Protein AF-A0A318JPU5-F1 (afdb_monomer_lite)

Secondary structure (DSSP, 8-state):
------PPPTT----------S--SSPPTTS--GGGGPPPP-PPPP-PPPP--HHHHHHHHHHHHHHHHSHHHHHHHTT--EEEEEEEEEESSSS-EEEEEEEEETTTTEEEEEEEETTTTEEEEEEEE--PPPPPHHHHHHHHHHHHHH-HHHHTT--GGG-EEEEE----TTSTTTT--EEEEEE--TT-SS-SEEEEEETTTTEEEEEEE-TTS--

Sequence (219 aa):
MAERFTLPPPGFLRTEIIDLGPVIDPKFTDAHDWSEFLPPMHATPVHSPERDLRAADEAAALAPEVALSHAGVNDLLDGKRYEIISVGTRFVDRDTEYPVVVIYDYTDDIVVEAIVDVAQRSLVELRTTLNQPAVTAAEEARAIELVRRDGRLTEHGIDVGTGAGLIVEDVNFHSSRYGHRLVDLRFGPADRRLPTAFAIVDLSAQDVAELGLIPGGLS

pLDDT: mean 85.4, std 17.04, range [34.72, 98.25]

Radius of gyration: 24.41 Å; chains: 1; bounding box: 66×63×53 Å

Foldseek 3Di:
DDDDPDDPDPDPPPPPVQCLDDDDPPAFPADDDCSVVGDRDDDDDDDDDDDDCVVVVVQQVCVVVLQCVDPVSCVVCPPFDKDFQDWDWDDPDDPDIFIWTWMATLQVLKIWIWTADSVVSDTPDIDIDLDDDWAHPVNQVLQLVQVVVVCPVVVVVFDSVQWDWTWDADPDPPDPCHSFGWIKIFTADPSHPHGQKIWIAGPSVSHTPDIDGDPPRVD

Organism: NCBI:txid228006

Structure (mmCIF, N/CA/C/O backbone):
data_AF-A0A318JPU5-F1
#
_entry.id   AF-A0A318JPU5-F1
#
loop_
_atom_site.group_PDB
_atom_site.id
_atom_site.type_symbol
_atom_site.label_atom_id
_atom_site.label_alt_id
_atom_site.label_comp_id
_atom_site.label_asym_id
_atom_site.label_entity_id
_atom_site.label_seq_id
_atom_site.pdbx_PDB_ins_code
_atom_site.Cartn_x
_atom_site.Cartn_y
_atom_site.Cartn_z
_atom_site.occupancy
_atom_site.B_iso_or_equiv
_atom_site.auth_seq_id
_atom_site.auth_comp_id
_atom_site.auth_asym_id
_atom_site.auth_atom_id
_atom_site.pdbx_PDB_model_num
ATOM 1 N N . MET A 1 1 ? 49.525 30.084 15.016 1.00 37.19 1 MET A N 1
ATOM 2 C CA . MET A 1 1 ? 49.273 31.456 14.527 1.00 37.19 1 MET A CA 1
ATOM 3 C C . MET A 1 1 ? 47.861 31.434 13.964 1.00 37.19 1 MET A C 1
ATOM 5 O O . MET A 1 1 ? 47.639 30.725 12.998 1.00 37.19 1 MET A O 1
ATOM 9 N N . ALA A 1 2 ? 46.894 32.016 14.675 1.00 34.72 2 ALA A N 1
ATOM 10 C CA . ALA A 1 2 ? 45.474 31.923 14.333 1.00 34.72 2 ALA A CA 1
ATOM 11 C C . ALA A 1 2 ? 45.084 33.117 13.455 1.00 34.72 2 ALA A C 1
ATOM 13 O O . ALA A 1 2 ? 45.160 34.259 13.913 1.00 34.72 2 ALA A O 1
ATOM 14 N N . GLU A 1 3 ? 44.689 32.861 12.209 1.00 36.44 3 GLU A N 1
ATOM 15 C CA . GLU A 1 3 ? 44.073 33.878 11.360 1.00 36.44 3 GLU A CA 1
ATOM 16 C C . GLU A 1 3 ? 42.638 34.117 11.834 1.00 36.44 3 GLU A C 1
ATOM 18 O O . GLU A 1 3 ? 41.785 33.230 11.842 1.00 36.44 3 GLU A O 1
ATOM 23 N N . ARG A 1 4 ? 42.401 35.340 12.314 1.00 35.84 4 ARG A N 1
ATOM 24 C CA . ARG A 1 4 ? 41.084 35.841 12.694 1.00 35.84 4 ARG A CA 1
ATOM 25 C C . ARG A 1 4 ? 40.273 36.058 11.420 1.00 35.84 4 ARG A C 1
ATOM 27 O O . ARG A 1 4 ? 40.531 37.013 10.695 1.00 35.84 4 ARG A O 1
ATOM 34 N N . PHE A 1 5 ? 39.268 35.221 11.188 1.00 37.50 5 PHE A N 1
ATOM 35 C CA . PHE A 1 5 ? 38.202 35.530 10.242 1.00 37.50 5 PHE A CA 1
ATOM 36 C C . PHE A 1 5 ? 37.384 36.701 10.798 1.00 37.50 5 PHE A C 1
ATOM 38 O O . PHE A 1 5 ? 36.545 36.540 11.683 1.00 37.50 5 PHE A O 1
ATOM 45 N N . THR A 1 6 ? 37.678 37.910 10.328 1.00 44.75 6 THR A N 1
ATOM 46 C CA . THR A 1 6 ? 36.824 39.081 10.537 1.00 44.75 6 THR A CA 1
ATOM 47 C C . THR A 1 6 ? 35.552 38.905 9.722 1.00 44.75 6 THR A C 1
ATOM 49 O O . THR A 1 6 ? 35.588 38.967 8.495 1.00 44.75 6 THR A O 1
ATOM 52 N N . LEU A 1 7 ? 34.427 38.684 10.406 1.00 41.66 7 LEU A N 1
ATOM 53 C CA . LEU A 1 7 ? 33.108 38.812 9.794 1.00 41.66 7 LEU A CA 1
ATOM 54 C C . LEU A 1 7 ? 32.922 40.259 9.298 1.00 41.66 7 LEU A C 1
ATOM 56 O O . LEU A 1 7 ? 33.345 41.192 9.992 1.00 41.66 7 LEU A O 1
ATOM 60 N N . PRO A 1 8 ? 32.313 40.467 8.118 1.00 37.81 8 PRO A N 1
ATOM 61 C CA . PRO A 1 8 ? 32.028 41.806 7.620 1.00 37.81 8 PRO A CA 1
ATOM 62 C C . PRO A 1 8 ? 31.030 42.527 8.548 1.00 37.81 8 PRO A C 1
ATOM 64 O O . PRO A 1 8 ? 30.233 41.874 9.228 1.00 37.81 8 PRO A O 1
ATOM 67 N N . PRO A 1 9 ? 31.069 43.871 8.610 1.00 37.53 9 PRO A N 1
ATOM 68 C CA . PRO A 1 9 ? 30.232 44.645 9.519 1.00 37.53 9 PRO A CA 1
ATOM 69 C C . PRO A 1 9 ? 28.729 44.428 9.247 1.00 37.53 9 PRO A C 1
ATOM 71 O O . PRO A 1 9 ? 28.324 44.271 8.089 1.00 37.53 9 PRO A O 1
ATOM 74 N N . PRO A 1 10 ? 27.886 44.435 10.299 1.00 40.91 10 PRO A N 1
ATOM 75 C CA . PRO A 1 10 ? 26.457 44.174 10.182 1.00 40.91 10 PRO A CA 1
ATOM 76 C C . PRO A 1 10 ? 25.782 45.346 9.463 1.00 40.91 10 PRO A C 1
ATOM 78 O O . PRO A 1 10 ? 25.605 46.428 10.015 1.00 40.91 10 PRO A O 1
ATOM 81 N N . GLY A 1 11 ? 25.456 45.126 8.194 1.00 37.91 11 GLY A N 1
ATOM 82 C CA . GLY A 1 11 ? 24.831 46.119 7.318 1.00 37.91 11 GLY A CA 1
ATOM 83 C C . GLY A 1 11 ? 24.718 45.681 5.856 1.00 37.91 11 GLY A C 1
ATOM 84 O O . GLY A 1 11 ? 23.921 46.253 5.123 1.00 37.91 11 GLY A O 1
ATOM 85 N N . PHE A 1 12 ? 25.455 44.639 5.443 1.00 36.03 12 PHE A N 1
ATOM 86 C CA . PHE A 1 12 ? 25.462 44.124 4.063 1.00 36.03 12 PHE A CA 1
ATOM 87 C C . PHE A 1 12 ? 24.805 42.747 3.865 1.00 36.03 12 PHE A C 1
ATOM 89 O O . PHE A 1 12 ? 24.805 42.233 2.754 1.00 36.03 12 PHE A O 1
ATOM 96 N N . LEU A 1 13 ? 24.188 42.156 4.892 1.00 38.78 13 LEU A N 1
ATOM 97 C CA . LEU A 1 13 ? 23.418 40.913 4.745 1.00 38.78 13 LEU A CA 1
ATOM 98 C C . LEU A 1 13 ? 21.934 41.218 4.508 1.00 38.78 13 LEU A C 1
ATOM 100 O O . LEU A 1 13 ? 21.065 40.785 5.257 1.00 38.78 13 LEU A O 1
ATOM 104 N N . ARG A 1 14 ? 21.629 41.963 3.442 1.00 39.88 14 ARG A N 1
ATOM 105 C CA . ARG A 1 14 ? 20.419 41.648 2.678 1.00 39.88 14 ARG A CA 1
ATOM 106 C C . ARG A 1 14 ? 20.831 40.601 1.659 1.00 39.88 14 ARG A C 1
ATOM 108 O O . ARG A 1 14 ? 21.000 40.895 0.483 1.00 39.88 14 ARG A O 1
ATOM 115 N N . THR A 1 15 ? 21.038 39.374 2.124 1.00 42.47 15 THR A N 1
ATOM 116 C CA . THR A 1 15 ? 20.805 38.224 1.258 1.00 42.47 15 THR A CA 1
ATOM 117 C C . THR A 1 15 ? 19.304 38.216 1.012 1.00 42.47 15 THR A C 1
ATOM 119 O O . THR A 1 15 ? 18.546 37.574 1.732 1.00 42.47 15 THR A O 1
ATOM 122 N N . GLU A 1 16 ? 18.862 39.011 0.036 1.00 42.69 16 GLU A N 1
ATOM 123 C CA . GLU A 1 16 ? 17.700 38.644 -0.761 1.00 42.69 16 GLU A CA 1
ATOM 124 C C . GLU A 1 16 ? 18.067 37.279 -1.340 1.00 42.69 16 GLU A C 1
ATOM 126 O O . GLU A 1 16 ? 18.753 37.175 -2.354 1.00 42.69 16 GLU A O 1
ATOM 131 N N . ILE A 1 17 ? 17.762 36.218 -0.589 1.00 46.47 17 ILE A N 1
ATOM 132 C CA . ILE A 1 17 ? 17.795 34.868 -1.120 1.00 46.47 17 ILE A CA 1
ATOM 133 C C . ILE A 1 17 ? 16.704 34.913 -2.174 1.00 46.47 17 ILE A C 1
ATOM 135 O O . ILE A 1 17 ? 15.521 34.964 -1.842 1.00 46.47 17 ILE A O 1
ATOM 139 N N . ILE A 1 18 ? 17.121 35.050 -3.430 1.00 46.59 18 ILE A N 1
ATOM 140 C CA . ILE A 1 18 ? 16.228 34.945 -4.570 1.00 46.59 18 ILE A CA 1
ATOM 141 C C . ILE A 1 18 ? 15.687 33.523 -4.494 1.00 46.59 18 ILE A C 1
ATOM 143 O O . ILE A 1 18 ? 16.394 32.564 -4.798 1.00 46.59 18 ILE A O 1
ATOM 147 N N . ASP A 1 19 ? 14.466 33.398 -3.991 1.00 53.47 19 ASP A N 1
ATOM 148 C CA . ASP A 1 19 ? 13.717 32.158 -4.023 1.00 53.47 19 ASP A CA 1
ATOM 149 C C . ASP A 1 19 ? 13.344 31.922 -5.489 1.00 53.47 19 ASP A C 1
ATOM 151 O O . ASP A 1 19 ? 12.444 32.553 -6.050 1.00 53.47 19 ASP A O 1
ATOM 155 N N . LEU A 1 20 ? 14.127 31.065 -6.145 1.00 53.47 20 LEU A N 1
ATOM 156 C CA . LEU A 1 20 ? 13.888 30.635 -7.522 1.00 53.47 20 LEU A CA 1
ATOM 157 C C . LEU A 1 20 ? 12.677 29.685 -7.616 1.00 53.47 20 LEU A C 1
ATOM 159 O O . LEU A 1 20 ? 12.405 29.143 -8.685 1.00 53.47 20 LEU A O 1
ATOM 163 N N . GLY A 1 21 ? 11.946 29.483 -6.514 1.00 57.31 21 GLY A N 1
ATOM 164 C CA . GLY A 1 21 ? 10.932 28.454 -6.394 1.00 57.31 21 GLY A CA 1
ATOM 165 C C . GLY A 1 21 ? 11.564 27.062 -6.265 1.00 57.31 21 GLY A C 1
ATOM 166 O O . GLY A 1 21 ? 12.769 26.928 -6.038 1.00 57.31 21 GLY A O 1
ATOM 167 N N . PRO A 1 22 ? 10.764 25.992 -6.392 1.00 60.12 22 PRO A N 1
ATOM 168 C CA . PRO A 1 22 ? 11.275 24.628 -6.343 1.00 60.12 22 PRO A CA 1
ATOM 169 C C . PRO A 1 22 ? 12.233 24.370 -7.517 1.00 60.12 22 PRO A C 1
ATOM 171 O O . PRO A 1 22 ? 11.819 24.329 -8.674 1.00 60.12 22 PRO A O 1
ATOM 174 N N . VAL A 1 23 ? 13.515 24.170 -7.208 1.00 64.31 23 VAL A N 1
ATOM 175 C CA . VAL A 1 23 ? 14.549 23.769 -8.170 1.00 64.31 23 VAL A CA 1
ATOM 176 C C . VAL A 1 23 ? 14.812 22.274 -8.007 1.00 64.31 23 VAL A C 1
ATOM 178 O O . VAL A 1 23 ? 15.084 21.808 -6.902 1.00 64.31 23 VAL A O 1
ATOM 181 N N . ILE A 1 24 ? 14.731 21.521 -9.105 1.00 63.94 24 ILE A N 1
ATOM 182 C CA . ILE A 1 24 ? 15.153 20.115 -9.149 1.00 63.94 24 ILE A CA 1
ATOM 183 C C . ILE A 1 24 ? 16.656 20.102 -9.453 1.00 63.94 24 ILE A C 1
ATOM 185 O O . ILE A 1 24 ? 17.061 20.506 -10.544 1.00 63.94 24 ILE A O 1
ATOM 189 N N . ASP A 1 25 ? 17.468 19.674 -8.485 1.00 65.81 25 ASP A N 1
ATOM 190 C CA . ASP A 1 25 ? 18.927 19.572 -8.605 1.00 65.81 25 ASP A CA 1
ATOM 191 C C . ASP A 1 25 ? 19.400 18.172 -8.151 1.00 65.81 25 ASP A C 1
ATOM 193 O O . ASP A 1 25 ? 19.129 17.796 -7.005 1.00 65.81 25 ASP A O 1
ATOM 197 N N . PRO A 1 26 ? 20.073 17.378 -9.013 1.00 72.25 26 PRO A N 1
ATOM 198 C CA . PRO A 1 26 ? 20.436 17.688 -10.400 1.00 72.25 26 PRO A CA 1
ATOM 199 C C . PRO A 1 26 ? 19.228 17.737 -11.344 1.00 72.25 26 PRO A C 1
ATOM 201 O O . PRO A 1 26 ? 18.219 17.067 -11.135 1.00 72.25 26 PRO A O 1
ATOM 204 N N . LYS A 1 27 ? 19.350 18.526 -12.418 1.00 76.75 27 LYS A N 1
ATOM 205 C CA . LYS A 1 27 ? 18.345 18.585 -13.490 1.00 76.75 27 LYS A CA 1
ATOM 206 C C . LYS A 1 27 ? 18.215 17.225 -14.175 1.00 76.75 27 LYS A C 1
ATOM 208 O O . LYS A 1 27 ? 19.215 16.549 -14.409 1.00 76.75 27 LYS A O 1
ATOM 213 N N . PHE A 1 28 ? 16.994 16.881 -14.578 1.00 82.44 28 PHE A N 1
ATOM 214 C CA . PHE A 1 28 ? 16.769 15.735 -15.452 1.00 82.44 28 PHE A CA 1
ATOM 215 C C . PHE A 1 28 ? 17.397 15.971 -16.829 1.00 82.44 28 PHE A C 1
ATOM 217 O O . PHE A 1 28 ? 17.267 17.048 -17.412 1.00 82.44 28 PHE A O 1
ATOM 224 N N . THR A 1 29 ? 18.060 14.948 -17.355 1.00 84.81 29 THR A N 1
ATOM 225 C CA . THR A 1 29 ? 18.780 14.977 -18.636 1.00 84.81 29 THR A CA 1
ATOM 226 C C . THR A 1 29 ? 17.852 14.979 -19.852 1.00 84.81 29 THR A C 1
ATOM 228 O O . THR A 1 29 ? 18.241 15.437 -20.924 1.00 84.81 29 THR A O 1
ATOM 231 N N . ASP A 1 30 ? 16.619 14.504 -19.687 1.00 83.00 30 ASP A N 1
ATOM 232 C CA . ASP A 1 30 ? 15.585 14.370 -20.718 1.00 83.00 30 ASP A CA 1
ATOM 233 C C . ASP A 1 30 ? 14.481 15.440 -20.617 1.00 83.00 30 ASP A C 1
ATOM 235 O O . ASP A 1 30 ? 13.538 15.441 -21.412 1.00 83.00 30 ASP A O 1
ATOM 239 N N . ALA A 1 31 ? 14.583 16.368 -19.660 1.00 81.00 31 ALA A N 1
ATOM 240 C CA . ALA A 1 31 ? 13.623 17.448 -19.481 1.00 81.00 31 ALA A CA 1
ATOM 241 C C . ALA A 1 31 ? 14.186 18.782 -19.977 1.00 81.00 31 ALA A C 1
ATOM 243 O O . ALA A 1 31 ? 15.322 19.155 -19.690 1.00 81.00 31 ALA A O 1
ATOM 244 N N . HIS A 1 32 ? 13.349 19.544 -20.680 1.00 79.00 32 HIS A N 1
ATOM 245 C CA . HIS A 1 32 ? 13.673 20.932 -20.976 1.00 79.00 32 HIS A CA 1
ATOM 246 C C . HIS A 1 32 ? 13.732 21.744 -19.677 1.00 79.00 32 HIS A C 1
ATOM 248 O O . HIS A 1 32 ? 12.869 21.604 -18.805 1.00 79.00 32 HIS A O 1
ATOM 254 N N . ASP A 1 33 ? 14.750 22.589 -19.557 1.00 74.56 33 ASP A N 1
ATOM 255 C CA . ASP A 1 33 ? 14.919 23.471 -18.415 1.00 74.56 33 ASP A CA 1
ATOM 256 C C . ASP A 1 33 ? 14.036 24.710 -18.570 1.00 74.56 33 ASP A C 1
ATOM 258 O O . ASP A 1 33 ? 14.374 25.650 -19.280 1.00 74.56 33 ASP A O 1
ATOM 262 N N . TRP A 1 34 ? 12.898 24.711 -17.878 1.00 74.00 34 TRP A N 1
ATOM 263 C CA . TRP A 1 34 ? 11.966 25.836 -17.899 1.00 74.00 34 TRP A CA 1
ATOM 264 C C . TRP A 1 34 ? 12.318 26.942 -16.897 1.00 74.00 34 TRP A C 1
ATOM 266 O O . TRP A 1 34 ? 11.571 27.916 -16.802 1.00 74.00 34 TRP A O 1
ATOM 276 N N . SER A 1 35 ? 13.419 26.816 -16.139 1.00 71.69 35 SER A N 1
ATOM 277 C CA . SER A 1 35 ? 13.791 27.807 -15.116 1.00 71.69 35 SER A CA 1
ATOM 278 C C . SER A 1 35 ? 14.019 29.202 -15.700 1.00 71.69 35 SER A C 1
ATOM 280 O O . SER A 1 35 ? 13.767 30.193 -15.021 1.00 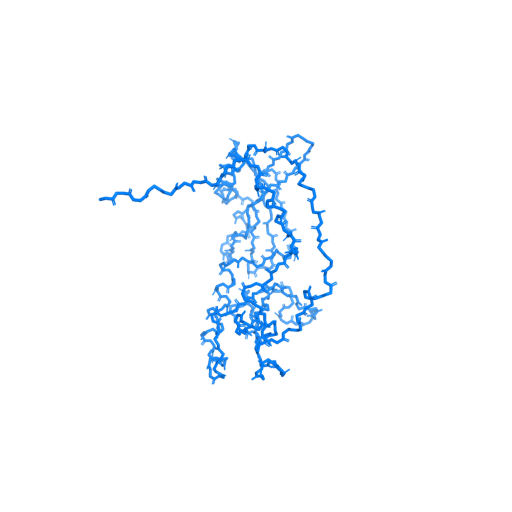71.69 35 SER A O 1
ATOM 282 N N . GLU A 1 36 ? 14.377 29.293 -16.984 1.00 72.44 36 GLU A N 1
ATOM 283 C CA . GLU A 1 36 ? 14.506 30.562 -17.705 1.00 72.44 36 GLU A CA 1
ATOM 284 C C . GLU A 1 36 ? 13.179 31.324 -17.882 1.00 72.44 36 GLU A C 1
ATOM 286 O O . GLU A 1 36 ? 13.190 32.539 -18.083 1.00 72.44 36 GLU A O 1
ATOM 291 N N . PHE A 1 37 ? 12.034 30.641 -17.775 1.00 72.88 37 PHE A N 1
ATOM 292 C CA . PHE A 1 37 ? 10.702 31.237 -17.931 1.00 72.88 37 PHE A CA 1
ATOM 293 C C . PHE A 1 37 ? 10.001 31.527 -16.600 1.00 72.88 37 PHE A C 1
ATOM 295 O O . PHE A 1 37 ? 8.903 32.090 -16.601 1.00 72.88 37 PHE A O 1
ATOM 302 N N . LEU A 1 38 ? 10.595 31.136 -15.469 1.00 68.88 38 LEU A N 1
ATOM 303 C CA . LEU A 1 38 ? 9.993 31.337 -14.157 1.00 68.88 38 LEU A CA 1
ATOM 304 C C . LEU A 1 38 ? 10.390 32.712 -13.597 1.00 68.88 38 LEU A C 1
ATOM 306 O O . LEU A 1 38 ? 11.579 32.985 -13.419 1.00 68.88 38 LEU A O 1
ATOM 310 N N . PRO A 1 39 ? 9.423 33.601 -13.303 1.00 71.06 39 PRO A N 1
ATOM 311 C CA . PRO A 1 39 ? 9.731 34.835 -12.600 1.00 71.06 39 PRO A CA 1
ATOM 312 C C . PRO A 1 39 ? 10.161 34.513 -11.158 1.00 71.06 39 PRO A C 1
ATOM 314 O O . PRO A 1 39 ? 9.634 33.566 -10.568 1.00 71.06 39 PRO A O 1
ATOM 317 N N . PRO A 1 40 ? 11.054 35.316 -10.551 1.00 70.75 40 PRO A N 1
ATOM 318 C CA . PRO A 1 40 ? 11.352 35.209 -9.127 1.00 70.75 40 PRO A CA 1
ATOM 319 C C . PRO A 1 40 ? 10.054 35.289 -8.318 1.00 70.75 40 PRO A C 1
ATOM 321 O O . PRO A 1 40 ? 9.274 36.231 -8.496 1.00 70.75 40 PRO A O 1
ATOM 324 N N . MET A 1 41 ? 9.802 34.307 -7.451 1.00 63.34 41 MET A N 1
ATOM 325 C CA . MET A 1 41 ? 8.621 34.323 -6.593 1.00 63.34 41 MET A CA 1
ATOM 326 C C . MET A 1 41 ? 8.970 34.893 -5.223 1.00 63.34 41 MET A C 1
ATOM 328 O O . MET A 1 41 ? 9.997 34.581 -4.631 1.00 63.34 41 MET A O 1
ATOM 332 N N . HIS A 1 42 ? 8.071 35.718 -4.695 1.00 66.12 42 HIS A N 1
ATOM 333 C CA . HIS A 1 42 ? 8.128 36.157 -3.309 1.00 66.12 42 HIS A CA 1
ATOM 334 C C . HIS A 1 42 ? 7.073 35.393 -2.513 1.00 66.12 42 HIS A C 1
ATOM 336 O O . HIS A 1 42 ? 5.888 35.729 -2.554 1.00 66.12 42 HIS A O 1
ATOM 342 N N . ALA A 1 43 ? 7.498 34.362 -1.785 1.00 71.69 43 ALA A N 1
ATOM 343 C CA . ALA A 1 43 ? 6.650 33.705 -0.803 1.00 71.69 43 ALA A CA 1
ATOM 344 C C . ALA A 1 43 ? 6.666 34.496 0.514 1.00 71.69 43 ALA A C 1
ATOM 346 O O . ALA A 1 43 ? 7.719 34.908 1.001 1.00 71.69 43 ALA A O 1
ATOM 347 N N . THR A 1 44 ? 5.491 34.707 1.107 1.00 78.75 44 THR A N 1
ATOM 348 C CA . THR A 1 44 ? 5.384 35.192 2.490 1.00 78.75 44 THR A CA 1
ATOM 349 C C . THR A 1 44 ? 5.173 33.976 3.387 1.00 78.75 44 THR A C 1
ATOM 351 O O . THR A 1 44 ? 4.165 33.289 3.206 1.00 78.75 44 THR A O 1
ATOM 354 N N . PRO A 1 45 ? 6.081 33.681 4.334 1.00 77.06 45 PRO A N 1
ATOM 355 C CA . PRO A 1 45 ? 5.881 32.592 5.278 1.00 77.06 45 PRO A CA 1
ATOM 356 C C . PRO A 1 45 ? 4.562 32.772 6.032 1.00 77.06 45 PRO A C 1
ATOM 358 O O . PRO A 1 45 ? 4.300 33.832 6.604 1.00 77.06 45 PRO A O 1
ATOM 361 N N . VAL A 1 46 ? 3.726 31.737 6.032 1.00 81.81 46 VAL A N 1
ATOM 362 C CA . VAL A 1 46 ? 2.512 31.706 6.849 1.00 81.81 46 VAL A CA 1
ATOM 363 C C . VAL A 1 46 ? 2.878 31.097 8.194 1.00 81.81 46 VAL A C 1
ATOM 365 O O . VAL A 1 46 ? 3.356 29.967 8.257 1.00 81.81 46 VAL A O 1
ATOM 368 N N . HIS A 1 47 ? 2.653 31.838 9.278 1.00 77.06 47 HIS A N 1
ATOM 369 C CA . HIS A 1 47 ? 2.784 31.285 10.620 1.00 77.06 47 HIS A CA 1
ATOM 370 C C . HIS A 1 47 ? 1.601 30.364 10.919 1.00 77.06 47 HIS A C 1
ATOM 372 O O . HIS A 1 47 ? 0.479 30.822 11.132 1.00 77.06 47 HIS A O 1
ATOM 378 N N . SER A 1 48 ? 1.866 29.064 10.959 1.00 70.75 48 SER A N 1
ATOM 379 C CA . SER A 1 48 ? 0.986 28.079 11.579 1.00 70.75 48 SER A CA 1
ATOM 380 C C . SER A 1 48 ? 1.340 27.944 13.065 1.00 70.75 48 SER A C 1
ATOM 382 O O . SER A 1 48 ? 2.529 27.888 13.387 1.00 70.75 48 SER A O 1
ATOM 384 N N . PRO A 1 49 ? 0.357 27.884 13.979 1.00 76.00 49 PRO A N 1
ATOM 385 C CA . PRO A 1 49 ? 0.633 27.580 15.378 1.00 76.00 49 PRO A CA 1
ATOM 386 C C . PRO A 1 49 ? 1.279 26.194 15.495 1.00 76.00 49 PRO A C 1
ATOM 388 O O . PRO A 1 49 ? 0.825 25.240 14.862 1.00 76.00 49 PRO A O 1
ATOM 391 N N . GLU A 1 50 ? 2.330 26.083 16.306 1.00 71.38 50 GLU A N 1
ATOM 392 C CA . GLU A 1 50 ? 2.906 24.786 16.661 1.00 71.38 50 GLU A CA 1
ATOM 393 C C . GLU A 1 50 ? 1.884 24.004 17.490 1.00 71.38 50 GLU A C 1
ATOM 395 O O . GLU A 1 50 ? 1.405 24.472 18.526 1.00 71.38 50 GLU A O 1
ATOM 400 N N . ARG A 1 51 ? 1.519 22.815 17.010 1.00 72.44 51 ARG A N 1
ATOM 401 C CA . ARG A 1 51 ? 0.677 21.870 17.742 1.00 72.44 51 ARG A CA 1
ATOM 402 C C . ARG A 1 51 ? 1.599 20.865 18.429 1.00 72.44 51 ARG A C 1
ATOM 404 O O . ARG A 1 51 ? 2.467 20.299 17.774 1.00 72.44 51 ARG A O 1
ATOM 411 N N . ASP A 1 52 ? 1.414 20.642 19.728 1.00 77.06 52 ASP A N 1
ATOM 412 C CA . ASP A 1 52 ? 2.085 19.539 20.423 1.00 77.06 52 ASP A CA 1
ATOM 413 C C . ASP A 1 52 ? 1.441 18.217 19.984 1.00 77.06 52 ASP A C 1
ATOM 415 O O . ASP A 1 52 ? 0.252 17.989 20.218 1.00 77.06 52 ASP A O 1
ATOM 419 N N . LEU A 1 53 ? 2.215 17.381 19.290 1.00 80.44 53 LEU A N 1
ATOM 420 C CA . LEU A 1 53 ? 1.763 16.113 18.715 1.00 80.44 53 LEU A CA 1
ATOM 421 C C . LEU A 1 53 ? 2.183 14.894 19.544 1.00 80.44 53 LEU A C 1
ATOM 423 O O . LEU A 1 53 ? 1.786 13.782 19.214 1.00 80.44 53 LEU A O 1
ATOM 427 N N . ARG A 1 54 ? 2.913 15.069 20.655 1.00 84.75 54 ARG A N 1
ATOM 428 C CA . ARG A 1 54 ? 3.488 13.936 21.406 1.00 84.75 54 ARG A CA 1
ATOM 429 C C . ARG A 1 54 ? 2.441 12.936 21.883 1.00 84.75 54 ARG A C 1
ATOM 431 O O . ARG A 1 54 ? 2.625 11.736 21.731 1.00 84.75 54 ARG A O 1
ATOM 438 N N . ALA A 1 55 ? 1.330 13.430 22.426 1.00 82.56 55 ALA A N 1
ATOM 439 C CA . ALA A 1 55 ? 0.239 12.571 22.880 1.00 82.56 55 ALA A CA 1
ATOM 440 C C . ALA A 1 55 ? -0.430 11.815 21.717 1.00 82.56 55 ALA A C 1
ATOM 442 O O . ALA A 1 55 ? -0.839 10.668 21.885 1.00 82.56 55 ALA A O 1
ATOM 443 N N . ALA A 1 56 ? -0.521 12.440 20.538 1.00 83.56 56 ALA A N 1
ATOM 444 C CA . ALA A 1 56 ? -1.056 11.800 19.341 1.00 83.56 56 ALA A CA 1
ATOM 445 C C . ALA A 1 56 ? -0.099 10.718 18.816 1.00 83.56 56 ALA A C 1
ATOM 447 O O . ALA A 1 56 ? -0.556 9.629 18.482 1.00 83.56 56 ALA A O 1
ATOM 448 N N . ASP A 1 57 ? 1.211 10.975 18.826 1.00 87.75 57 ASP A N 1
ATOM 449 C CA . ASP A 1 57 ? 2.239 10.009 18.425 1.00 87.75 57 ASP A CA 1
ATOM 450 C C . ASP A 1 57 ? 2.283 8.796 19.370 1.00 87.75 57 ASP A C 1
ATOM 452 O O . ASP A 1 57 ? 2.337 7.650 18.920 1.00 87.75 57 ASP A O 1
ATOM 456 N N . GLU A 1 58 ? 2.202 9.025 20.6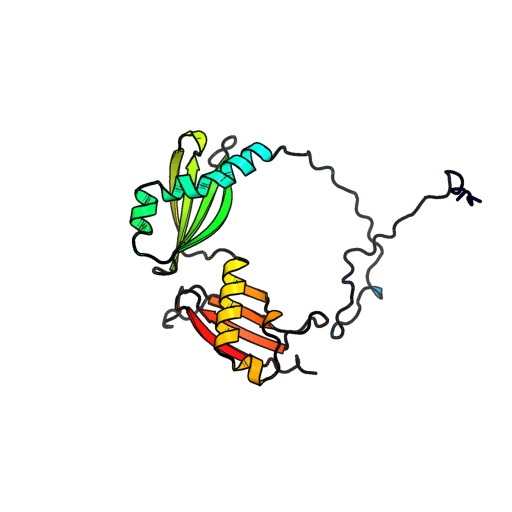85 1.00 90.31 58 GLU A N 1
ATOM 457 C CA . GLU A 1 58 ? 2.132 7.957 21.693 1.00 90.31 58 GLU A CA 1
ATOM 458 C C . GLU A 1 58 ? 0.868 7.101 21.520 1.00 90.31 58 GLU A C 1
ATOM 460 O O . GLU A 1 58 ? 0.936 5.870 21.561 1.00 90.31 58 GLU A O 1
ATOM 465 N N . ALA A 1 59 ? -0.283 7.735 21.271 1.00 90.81 59 ALA A N 1
ATOM 466 C CA . ALA A 1 59 ? -1.522 7.021 20.986 1.00 90.81 59 ALA A CA 1
ATOM 467 C C . ALA A 1 59 ? -1.434 6.233 19.668 1.00 90.81 59 ALA A C 1
ATOM 469 O O . ALA A 1 59 ? -1.821 5.065 19.625 1.00 90.81 59 ALA A O 1
ATOM 470 N N . ALA A 1 60 ? -0.881 6.827 18.608 1.00 92.44 60 ALA A N 1
ATOM 471 C CA . ALA A 1 60 ? -0.701 6.175 17.314 1.00 92.44 60 ALA A CA 1
ATOM 472 C C . ALA A 1 60 ? 0.214 4.942 17.408 1.00 92.44 60 ALA A C 1
ATOM 474 O O . ALA A 1 60 ? -0.075 3.920 16.789 1.00 92.44 60 ALA A O 1
ATOM 475 N N . ALA A 1 61 ? 1.266 4.989 18.230 1.00 94.62 61 ALA A N 1
ATOM 476 C CA . ALA A 1 61 ? 2.163 3.853 18.438 1.00 94.62 61 ALA A CA 1
ATOM 477 C C . ALA A 1 61 ? 1.469 2.643 19.096 1.00 94.62 61 ALA A C 1
ATOM 479 O O . ALA A 1 61 ? 1.807 1.499 18.793 1.00 94.62 61 ALA A O 1
ATOM 480 N N . LEU A 1 62 ? 0.492 2.881 19.978 1.00 96.31 62 LEU A N 1
ATOM 481 C CA . LEU A 1 62 ? -0.255 1.830 20.685 1.00 96.31 62 LEU A CA 1
ATOM 482 C C . LEU A 1 62 ? -1.514 1.368 19.937 1.00 96.31 62 LEU A C 1
ATOM 484 O O . LEU A 1 62 ? -2.017 0.271 20.188 1.00 96.31 62 LEU A O 1
ATOM 488 N N . ALA A 1 63 ? -2.038 2.189 19.026 1.00 97.12 63 ALA A N 1
ATOM 489 C CA . ALA A 1 63 ? -3.298 1.935 18.336 1.00 97.12 63 ALA A CA 1
ATOM 490 C C . ALA A 1 63 ? -3.350 0.585 17.590 1.00 97.12 63 ALA A C 1
ATOM 492 O O . ALA A 1 63 ? -4.361 -0.105 17.740 1.00 97.12 63 ALA A O 1
ATOM 493 N N . PRO A 1 64 ? -2.303 0.139 16.859 1.00 97.56 64 PRO A N 1
ATOM 494 C CA . PRO A 1 64 ? -2.302 -1.174 16.215 1.00 97.56 64 PRO A CA 1
ATOM 495 C C . PRO A 1 64 ? -2.504 -2.344 17.177 1.00 97.56 64 PRO A C 1
ATOM 497 O O . PRO A 1 64 ? -3.293 -3.241 16.892 1.00 97.56 64 PRO A O 1
ATOM 500 N N . GLU A 1 65 ? -1.824 -2.325 18.328 1.00 97.12 65 GLU A N 1
ATOM 501 C CA . GLU A 1 65 ? -1.963 -3.367 19.350 1.00 97.12 65 GLU A CA 1
ATOM 502 C C . GLU A 1 65 ? -3.394 -3.397 19.891 1.00 97.12 65 GLU A C 1
ATOM 504 O O . GLU A 1 65 ? -3.997 -4.464 20.016 1.00 97.12 65 GLU A O 1
ATOM 509 N N . VAL A 1 66 ? -3.962 -2.220 20.175 1.00 97.25 66 VAL A N 1
ATOM 510 C CA . VAL A 1 66 ? -5.343 -2.107 20.651 1.00 97.25 66 VAL A CA 1
ATOM 511 C C . VAL A 1 66 ? -6.313 -2.640 19.598 1.00 97.25 66 VAL A C 1
ATOM 513 O O . VAL A 1 66 ? -7.126 -3.502 19.930 1.00 97.25 66 VAL A O 1
ATOM 516 N N . ALA A 1 67 ? -6.199 -2.202 18.341 1.00 97.50 67 ALA A N 1
ATOM 517 C CA . ALA A 1 67 ? -7.066 -2.637 17.247 1.00 97.50 67 ALA A CA 1
ATOM 518 C C . ALA A 1 67 ? -7.024 -4.160 17.055 1.00 97.50 67 ALA A C 1
ATOM 520 O O . ALA A 1 67 ? -8.069 -4.806 17.065 1.00 97.50 67 ALA A O 1
ATOM 521 N N . LEU A 1 68 ? -5.825 -4.743 16.964 1.00 96.94 68 LEU A N 1
ATOM 522 C CA . LEU A 1 68 ? -5.642 -6.185 16.774 1.00 96.94 68 LEU A CA 1
ATOM 523 C C . LEU A 1 68 ? -6.026 -7.017 18.006 1.00 96.94 68 LEU A C 1
ATOM 525 O O . LEU A 1 68 ? -6.232 -8.217 17.894 1.00 96.94 68 LEU A O 1
ATOM 529 N N . SER A 1 69 ? -6.148 -6.425 19.196 1.00 95.69 69 SER A N 1
ATOM 530 C CA . SER A 1 69 ? -6.628 -7.153 20.381 1.00 95.69 69 SER A CA 1
ATOM 531 C C . SER A 1 69 ? -8.154 -7.311 20.434 1.00 95.69 69 SER A C 1
ATOM 533 O O . SER A 1 69 ? -8.660 -8.111 21.224 1.00 95.69 69 SER A O 1
ATOM 535 N N . HIS A 1 70 ? -8.904 -6.578 19.602 1.00 96.94 70 HIS A N 1
ATOM 536 C CA . HIS A 1 70 ? -10.368 -6.609 19.613 1.00 96.94 70 HIS A CA 1
ATOM 537 C C . HIS A 1 70 ? -10.931 -7.784 18.818 1.00 96.94 70 HIS A C 1
ATOM 539 O O . HIS A 1 70 ? -10.513 -8.046 17.692 1.00 96.94 70 HIS A O 1
ATOM 545 N N . ALA A 1 71 ? -11.936 -8.456 19.389 1.00 93.75 71 ALA A N 1
ATOM 546 C CA . ALA A 1 71 ? -12.564 -9.636 18.790 1.00 93.75 71 ALA A CA 1
ATOM 547 C C . ALA A 1 71 ? -13.092 -9.360 17.376 1.00 93.75 71 ALA A C 1
ATOM 549 O O . ALA A 1 71 ? -12.780 -10.110 16.470 1.00 93.75 71 ALA A O 1
ATOM 550 N N . GLY A 1 72 ? -13.778 -8.233 17.148 1.00 92.62 72 GLY A N 1
ATOM 551 C CA . GLY A 1 72 ? -14.321 -7.918 15.821 1.00 92.62 72 GLY A CA 1
ATOM 552 C C . GLY A 1 72 ? -13.261 -7.740 14.726 1.00 92.62 72 GLY A C 1
ATOM 553 O O . GLY A 1 72 ? -13.520 -8.072 13.575 1.00 92.62 72 GLY A O 1
ATOM 554 N N . VAL A 1 73 ? -12.065 -7.246 15.067 1.00 96.19 73 VAL A N 1
ATOM 555 C CA . VAL A 1 73 ? -10.945 -7.141 14.114 1.00 96.19 73 VAL A CA 1
ATOM 556 C C . VAL A 1 73 ? -10.307 -8.513 13.904 1.00 96.19 73 VAL A C 1
ATOM 558 O O . VAL A 1 73 ? -10.054 -8.894 12.765 1.00 96.19 73 VAL A O 1
ATOM 561 N N . ASN A 1 74 ? -10.101 -9.278 14.979 1.00 94.88 74 ASN A N 1
ATOM 562 C CA . ASN A 1 74 ? -9.572 -10.639 14.888 1.00 94.88 74 ASN A CA 1
ATOM 563 C C . ASN A 1 74 ? -10.478 -11.559 14.072 1.00 94.88 74 ASN A C 1
ATOM 565 O O . ASN A 1 74 ? -9.985 -12.239 13.186 1.00 94.88 74 ASN A O 1
ATOM 569 N N . ASP A 1 75 ? -11.790 -11.526 14.294 1.00 95.12 75 ASP A N 1
ATOM 570 C CA . ASP A 1 75 ? -12.759 -12.339 13.557 1.00 95.12 75 ASP A CA 1
ATOM 571 C C . ASP A 1 75 ? -12.720 -12.044 12.046 1.00 95.12 75 ASP A C 1
ATOM 573 O O . ASP A 1 75 ? -12.935 -12.939 11.231 1.00 95.12 75 ASP A O 1
ATOM 577 N N . LEU A 1 76 ? -12.424 -10.795 11.657 1.00 95.62 76 LEU A N 1
ATOM 578 C CA . LEU A 1 76 ? -12.267 -10.411 10.252 1.00 95.62 76 LEU A CA 1
ATOM 579 C C . LEU A 1 76 ? -10.933 -10.851 9.647 1.00 95.62 76 LEU A C 1
ATOM 581 O O . LEU A 1 76 ? -10.885 -11.050 8.437 1.00 95.62 76 LEU A O 1
ATOM 585 N N . LEU A 1 77 ? -9.867 -10.952 10.442 1.00 97.12 77 LEU A N 1
ATOM 586 C CA . LEU A 1 77 ? -8.497 -11.170 9.963 1.00 97.12 77 LEU A CA 1
ATOM 587 C C . LEU A 1 77 ? -7.953 -12.574 10.265 1.00 97.12 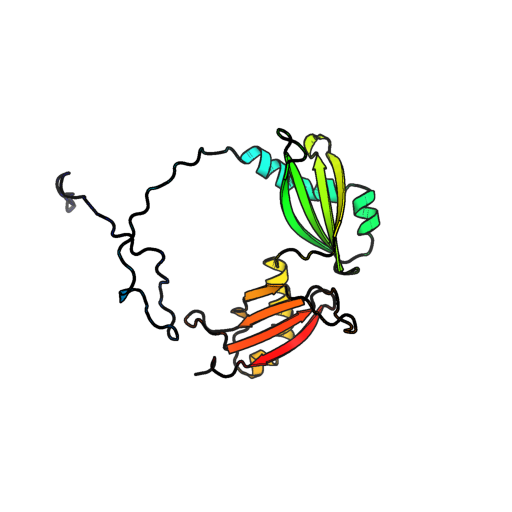77 LEU A C 1
ATOM 589 O O . LEU A 1 77 ? -6.855 -12.909 9.818 1.00 97.12 77 LEU A O 1
ATOM 593 N N . ASP A 1 78 ? -8.685 -13.397 11.017 1.00 96.44 78 ASP A N 1
ATOM 594 C CA . ASP A 1 78 ? -8.215 -14.711 11.448 1.00 96.44 78 ASP A CA 1
ATOM 595 C C . ASP A 1 78 ? -7.903 -15.622 10.254 1.00 96.44 78 ASP A C 1
ATOM 597 O O . ASP A 1 78 ? -8.699 -15.787 9.329 1.00 96.44 78 ASP A O 1
ATOM 601 N N . GLY A 1 79 ? -6.699 -16.197 10.261 1.00 96.19 79 GLY A N 1
ATOM 602 C CA . GLY A 1 79 ? -6.185 -17.028 9.170 1.00 96.19 79 GLY A CA 1
ATOM 603 C C . GLY A 1 79 ? -5.895 -16.289 7.856 1.00 96.19 79 GLY A C 1
ATOM 604 O O . GLY A 1 79 ? -5.501 -16.940 6.884 1.00 96.19 79 GLY A O 1
ATOM 605 N N . LYS A 1 80 ? -6.052 -14.962 7.806 1.00 97.12 80 LYS A N 1
ATOM 606 C CA . LYS A 1 80 ? -5.868 -14.164 6.592 1.00 97.12 80 LYS A CA 1
ATOM 607 C C . LYS A 1 80 ? -4.492 -13.524 6.511 1.00 97.12 80 LYS A C 1
ATOM 609 O O . LYS A 1 80 ? -3.823 -13.267 7.512 1.00 97.12 80 LYS A O 1
ATOM 614 N N . ARG A 1 81 ? -4.069 -13.221 5.286 1.00 97.06 81 ARG A N 1
ATOM 615 C CA . ARG A 1 81 ? -2.880 -12.409 5.035 1.00 97.06 81 ARG A CA 1
ATOM 616 C C . ARG A 1 81 ? -3.266 -10.937 5.039 1.00 97.06 81 ARG A C 1
ATOM 618 O O . ARG A 1 81 ? -3.968 -10.492 4.141 1.00 97.06 81 ARG A O 1
ATOM 625 N N . TYR A 1 82 ? -2.745 -10.180 5.997 1.00 97.12 82 TYR A N 1
ATOM 626 C CA . TYR A 1 82 ? -3.013 -8.751 6.117 1.00 97.12 82 TYR A CA 1
ATOM 627 C C . TYR A 1 82 ? -1.754 -7.951 6.466 1.00 97.12 82 TYR A C 1
ATOM 629 O O . TYR A 1 82 ? -0.742 -8.512 6.891 1.00 97.12 82 TYR A O 1
ATOM 637 N N . GLU A 1 83 ? -1.824 -6.633 6.300 1.00 96.38 83 GLU A N 1
ATOM 638 C CA . GLU A 1 83 ? -0.783 -5.690 6.713 1.00 96.38 83 GLU A CA 1
ATOM 639 C C . GLU A 1 83 ? -1.409 -4.383 7.210 1.00 96.38 83 GLU A C 1
ATOM 641 O O . GLU A 1 83 ? -2.417 -3.920 6.678 1.00 96.38 83 GLU A O 1
ATOM 646 N N . ILE A 1 84 ? -0.822 -3.781 8.245 1.00 96.88 84 ILE A N 1
ATOM 647 C CA . ILE A 1 84 ? -1.207 -2.438 8.689 1.00 96.88 84 ILE A CA 1
ATOM 648 C C . ILE A 1 84 ? -0.571 -1.439 7.725 1.00 96.88 84 ILE A C 1
ATOM 650 O O . ILE A 1 84 ? 0.650 -1.303 7.686 1.00 96.88 84 ILE A O 1
ATOM 654 N N . ILE A 1 85 ? -1.404 -0.743 6.960 1.00 95.44 85 ILE A N 1
ATOM 655 C CA . ILE A 1 85 ? -0.971 0.200 5.929 1.00 95.44 85 ILE A CA 1
ATOM 656 C C . ILE A 1 85 ? -0.613 1.551 6.533 1.00 95.44 85 ILE A C 1
ATOM 658 O O . ILE A 1 85 ? 0.380 2.172 6.156 1.00 95.44 85 ILE A O 1
ATOM 662 N N . SER A 1 86 ? -1.432 2.026 7.467 1.00 94.94 86 SER A N 1
ATOM 663 C CA . SER A 1 86 ? -1.205 3.313 8.108 1.00 94.94 86 SER A CA 1
ATOM 664 C C . SER A 1 86 ? -1.894 3.409 9.459 1.00 94.94 86 SER A C 1
ATOM 666 O O . SER A 1 86 ? -2.874 2.719 9.751 1.00 94.94 86 SER A O 1
ATOM 668 N N . VAL A 1 87 ? -1.361 4.308 10.283 1.00 95.88 87 VAL A N 1
ATOM 669 C CA . VAL A 1 87 ? -2.026 4.803 11.481 1.00 95.88 87 VAL A CA 1
ATOM 670 C C . VAL A 1 87 ? -2.164 6.306 11.319 1.00 95.88 87 VAL A C 1
ATOM 672 O O . VAL A 1 87 ? -1.174 7.009 11.131 1.00 95.88 87 VAL A O 1
ATOM 675 N N . GLY A 1 88 ? -3.401 6.781 11.337 1.00 92.94 88 GLY A N 1
ATOM 676 C CA . GLY A 1 88 ? -3.725 8.199 11.278 1.00 92.94 88 GLY A CA 1
ATOM 677 C C . GLY A 1 88 ? -4.635 8.590 12.427 1.00 92.94 88 GLY A C 1
ATOM 678 O O . GLY A 1 88 ? -4.799 7.845 13.392 1.00 92.94 88 GLY A O 1
ATOM 679 N N . THR A 1 89 ? -5.273 9.743 12.300 1.00 92.75 89 THR A N 1
ATOM 680 C CA . THR A 1 89 ? -6.281 10.210 13.247 1.00 92.75 89 THR A CA 1
ATOM 681 C C . THR A 1 89 ? -7.567 10.588 12.524 1.00 92.75 89 THR A C 1
ATOM 683 O O . THR A 1 89 ? -7.572 10.918 11.334 1.00 92.75 89 THR A O 1
ATOM 686 N N . ARG A 1 90 ? -8.692 10.509 13.234 1.00 91.75 90 ARG A N 1
ATOM 687 C CA . ARG A 1 90 ? -9.997 10.954 12.747 1.00 91.75 90 ARG A CA 1
ATOM 688 C C . ARG A 1 90 ? -10.770 11.625 13.867 1.00 91.75 90 ARG A C 1
ATOM 690 O O . ARG A 1 90 ? -10.902 11.083 14.961 1.00 91.75 90 ARG A O 1
ATOM 697 N N . PHE A 1 91 ? -11.333 12.780 13.542 1.00 89.88 91 PHE A N 1
ATOM 698 C CA . PHE A 1 91 ? -12.322 13.443 14.375 1.00 89.88 91 PHE A CA 1
ATOM 699 C C . PHE A 1 91 ? -13.658 12.708 14.263 1.00 89.88 91 PHE A C 1
ATOM 701 O O . PHE A 1 91 ? -14.196 12.573 13.162 1.00 89.88 91 PHE A O 1
ATOM 708 N N . VAL A 1 92 ? -14.180 12.224 15.389 1.00 87.94 92 VAL A N 1
ATOM 709 C CA . VAL A 1 92 ? -15.538 11.649 15.464 1.00 87.94 92 VAL A CA 1
ATOM 710 C C . VAL A 1 92 ? -16.580 12.718 15.800 1.00 87.94 92 VAL A C 1
ATOM 712 O O . VAL A 1 92 ? -17.741 12.604 15.413 1.00 87.94 92 VAL A O 1
ATOM 715 N N . ASP A 1 93 ? -16.148 13.796 16.453 1.00 88.06 93 ASP A N 1
ATOM 716 C CA . ASP A 1 93 ? -16.909 15.021 16.678 1.00 88.06 93 ASP A CA 1
ATOM 717 C C . ASP A 1 93 ? -15.964 16.242 16.645 1.00 88.06 93 ASP A C 1
ATOM 719 O O . ASP A 1 93 ? -14.836 16.147 16.165 1.00 88.06 93 ASP A O 1
ATOM 723 N N . ARG A 1 94 ? -16.429 17.421 17.082 1.00 83.88 94 ARG A N 1
ATOM 724 C CA . ARG A 1 94 ? -15.638 18.664 17.009 1.00 83.88 94 ARG A CA 1
ATOM 725 C C . ARG A 1 94 ? -14.392 18.663 17.890 1.00 83.88 94 ARG A C 1
ATOM 727 O O . ARG A 1 94 ? -13.440 19.357 17.545 1.00 83.88 94 ARG A O 1
ATOM 734 N N . ASP A 1 95 ? -14.422 17.929 18.993 1.00 85.75 95 ASP A N 1
ATOM 735 C CA . ASP A 1 95 ? -13.418 18.014 20.051 1.00 85.75 95 ASP A CA 1
ATOM 736 C C . ASP A 1 95 ? -12.716 16.668 20.294 1.00 85.75 95 ASP A C 1
ATOM 738 O O . ASP A 1 95 ? -11.687 16.623 20.969 1.00 85.75 95 ASP A O 1
ATOM 742 N N . THR A 1 96 ? -13.232 15.582 19.714 1.00 86.69 96 THR A N 1
ATOM 743 C CA . THR A 1 96 ? -12.735 14.225 19.935 1.00 86.69 96 THR A CA 1
ATOM 744 C C . THR A 1 96 ? -12.058 13.666 18.690 1.00 86.69 96 THR A C 1
ATOM 746 O O . THR A 1 96 ? -12.696 13.398 17.667 1.00 86.69 96 THR A O 1
ATOM 749 N N . GLU A 1 97 ? -10.752 13.442 18.811 1.00 91.12 97 GLU A N 1
ATOM 750 C CA . GLU A 1 97 ? -9.891 12.843 17.797 1.00 91.12 97 GLU A CA 1
ATOM 751 C C . GLU A 1 97 ? -9.383 11.484 18.289 1.00 91.12 97 GLU A C 1
ATOM 753 O O . GLU A 1 97 ? -8.789 11.390 19.364 1.00 91.12 97 GLU A O 1
ATOM 758 N N . TYR A 1 98 ? -9.599 10.437 17.495 1.00 94.38 98 TYR A N 1
ATOM 759 C CA . TYR A 1 98 ? -9.142 9.082 17.794 1.00 94.38 98 TYR A CA 1
ATOM 760 C C . TYR A 1 98 ? -8.159 8.580 16.734 1.00 94.38 98 TYR A C 1
ATOM 762 O O . TYR A 1 98 ? -8.315 8.910 15.552 1.00 94.38 98 TYR A O 1
ATOM 770 N N . PRO A 1 99 ? -7.171 7.750 17.112 1.00 96.31 99 PRO A N 1
ATOM 771 C CA . PRO A 1 99 ? -6.374 7.009 16.150 1.00 96.31 99 PRO A CA 1
ATOM 772 C C . PRO A 1 99 ? -7.236 6.102 15.264 1.00 96.31 99 PRO A C 1
ATOM 774 O O . PRO A 1 99 ? -8.170 5.446 15.733 1.00 96.31 99 PRO A O 1
ATOM 777 N N . VAL A 1 100 ? -6.882 6.036 13.984 1.00 96.62 100 VAL A N 1
ATOM 778 C CA . VAL A 1 100 ? -7.456 5.111 13.004 1.00 96.62 100 VAL A CA 1
ATOM 779 C C . VAL A 1 100 ? -6.352 4.212 12.488 1.00 96.62 100 VAL A C 1
ATOM 781 O O . VAL A 1 100 ? -5.369 4.694 11.926 1.00 96.62 100 VAL A O 1
ATOM 784 N N . VAL A 1 101 ? -6.532 2.909 12.662 1.00 97.94 101 VAL A N 1
ATOM 785 C CA . VAL A 1 101 ? -5.654 1.878 12.114 1.00 97.94 101 VAL A CA 1
ATOM 786 C C . VAL A 1 101 ? -6.262 1.392 10.805 1.00 97.94 101 VAL A C 1
ATOM 788 O O . VAL A 1 101 ? -7.390 0.897 10.790 1.00 97.94 101 VAL A O 1
ATOM 791 N N . VAL A 1 102 ? -5.526 1.554 9.709 1.00 97.75 102 VAL A N 1
ATOM 792 C CA . VAL A 1 102 ? -5.917 1.087 8.376 1.00 97.75 102 VAL A CA 1
ATOM 793 C C . VAL A 1 102 ? -5.167 -0.203 8.086 1.00 97.75 102 VAL A C 1
ATOM 795 O O . VAL A 1 102 ? -3.937 -0.217 8.040 1.00 97.75 102 VAL A O 1
ATOM 798 N N . ILE A 1 103 ? -5.908 -1.284 7.889 1.00 98.12 103 ILE A N 1
ATOM 799 C CA . ILE A 1 103 ? -5.383 -2.624 7.641 1.00 98.12 103 ILE A CA 1
ATOM 800 C C . ILE A 1 103 ? -5.856 -3.057 6.259 1.00 98.12 103 ILE A C 1
ATOM 802 O O . ILE A 1 103 ? -7.038 -2.932 5.950 1.00 98.12 103 ILE A O 1
ATOM 806 N N . TYR A 1 104 ? -4.952 -3.562 5.428 1.00 97.81 104 TYR A N 1
ATOM 807 C CA . TYR A 1 104 ? -5.319 -4.199 4.168 1.00 97.81 104 TYR A CA 1
ATOM 808 C C . TYR A 1 104 ? -5.312 -5.715 4.340 1.00 97.81 104 TYR A C 1
ATOM 810 O O . TYR A 1 104 ? -4.309 -6.277 4.778 1.00 97.81 104 TYR A O 1
ATOM 818 N N . ASP A 1 105 ? -6.421 -6.363 4.000 1.00 97.62 105 ASP A N 1
ATOM 819 C CA . ASP A 1 105 ? -6.570 -7.813 3.922 1.00 97.62 105 ASP A CA 1
ATOM 820 C C . ASP A 1 105 ? -6.382 -8.249 2.466 1.00 97.62 105 ASP A C 1
ATOM 822 O O . ASP A 1 105 ? -7.239 -8.013 1.620 1.00 97.62 105 ASP A O 1
ATOM 826 N N . TYR A 1 106 ? -5.255 -8.899 2.180 1.00 96.88 106 TYR A N 1
ATOM 827 C CA . TYR A 1 106 ? -4.907 -9.381 0.842 1.00 96.88 106 TYR A CA 1
ATOM 828 C C . TYR A 1 106 ? -5.587 -10.701 0.465 1.00 96.88 106 TYR A C 1
ATOM 830 O O . TYR A 1 106 ? -5.301 -11.245 -0.599 1.00 96.88 106 TYR A O 1
ATOM 838 N N . THR A 1 107 ? -6.372 -11.286 1.369 1.00 95.75 107 THR A N 1
ATOM 839 C CA . THR A 1 107 ? -7.094 -12.540 1.110 1.00 95.75 107 THR A CA 1
ATOM 840 C C . THR A 1 107 ? -8.451 -12.244 0.494 1.00 95.75 107 THR A C 1
ATOM 842 O O . THR A 1 107 ? -8.828 -12.885 -0.481 1.00 95.75 107 THR A O 1
ATOM 845 N N . ASP A 1 108 ? -9.146 -11.254 1.057 1.00 95.62 108 ASP A N 1
ATOM 846 C CA . ASP A 1 108 ? -10.464 -10.816 0.590 1.00 95.62 108 ASP A CA 1
ATOM 847 C C . ASP A 1 108 ? -10.403 -9.517 -0.235 1.00 95.62 108 ASP A C 1
ATOM 849 O O . ASP A 1 108 ? -11.437 -9.048 -0.705 1.00 95.62 108 ASP A O 1
ATOM 853 N N . ASP A 1 109 ? -9.214 -8.928 -0.394 1.00 95.88 109 ASP A N 1
ATOM 854 C CA . ASP A 1 109 ? -8.964 -7.673 -1.115 1.00 95.88 109 ASP A CA 1
ATOM 855 C C . ASP A 1 109 ? -9.773 -6.478 -0.590 1.00 95.88 109 ASP A C 1
ATOM 857 O O . ASP A 1 109 ? -10.302 -5.647 -1.335 1.00 95.88 109 ASP A O 1
ATOM 861 N N . ILE A 1 110 ? -9.850 -6.372 0.738 1.00 96.56 110 ILE A N 1
ATOM 862 C CA . ILE A 1 110 ? -10.588 -5.316 1.435 1.00 96.56 110 ILE A CA 1
ATOM 863 C C . ILE A 1 110 ? -9.694 -4.527 2.384 1.00 96.56 110 ILE A C 1
ATOM 865 O O . ILE A 1 110 ? -8.695 -5.010 2.915 1.00 96.56 110 ILE A O 1
ATOM 869 N N . VAL A 1 111 ? -10.112 -3.299 2.665 1.00 97.62 111 VAL A N 1
ATOM 870 C CA . VAL A 1 111 ? -9.539 -2.471 3.722 1.00 97.62 111 VAL A CA 1
ATOM 871 C C . VAL A 1 111 ? -10.427 -2.557 4.948 1.00 97.62 111 VAL A C 1
ATOM 873 O O . VAL A 1 111 ? -11.634 -2.330 4.861 1.00 97.62 111 VAL A O 1
ATOM 876 N N . VAL A 1 112 ? -9.817 -2.822 6.095 1.00 98.06 112 VAL A N 1
ATOM 877 C CA . VAL A 1 112 ? -10.428 -2.744 7.418 1.00 98.06 112 VAL A CA 1
ATOM 878 C C . VAL A 1 112 ? -9.914 -1.479 8.096 1.00 98.06 112 VAL A C 1
ATOM 880 O O . VAL A 1 112 ? -8.716 -1.324 8.324 1.00 98.06 112 VAL A O 1
ATOM 883 N N . GLU A 1 113 ? -10.815 -0.562 8.431 1.00 97.56 113 GLU A N 1
ATOM 884 C CA . GLU A 1 113 ? -10.486 0.605 9.242 1.00 97.56 113 GLU A CA 1
ATOM 885 C C . GLU A 1 113 ? -11.043 0.433 10.655 1.00 97.56 113 GLU A C 1
ATOM 887 O O . GLU A 1 113 ? -12.256 0.302 10.845 1.00 97.56 113 GLU A O 1
ATOM 892 N N . ALA A 1 114 ? -10.151 0.477 11.642 1.00 97.81 114 ALA A N 1
ATOM 893 C CA . ALA A 1 114 ? -10.484 0.399 13.057 1.00 97.81 114 ALA A CA 1
ATOM 894 C C . ALA A 1 114 ? -10.175 1.737 13.737 1.00 97.81 114 ALA A C 1
ATOM 896 O O . ALA A 1 114 ? -9.017 2.149 13.823 1.00 97.81 114 ALA A O 1
ATOM 897 N N . ILE A 1 115 ? -11.209 2.413 14.232 1.00 97.12 115 ILE A N 1
ATOM 898 C CA . ILE A 1 115 ? -11.066 3.595 15.086 1.00 97.12 115 ILE A CA 1
ATOM 899 C C . ILE A 1 115 ? -10.997 3.112 16.530 1.00 97.12 115 ILE A C 1
ATOM 901 O O . ILE A 1 115 ? -11.886 2.382 16.975 1.00 97.12 115 ILE A O 1
ATOM 905 N N . VAL A 1 116 ? -9.962 3.508 17.269 1.00 97.06 116 VAL A N 1
ATOM 906 C CA . VAL A 1 116 ? -9.709 2.989 18.621 1.00 97.06 116 VAL A CA 1
ATOM 907 C C . VAL A 1 116 ? -9.567 4.097 19.656 1.00 97.06 116 VAL A C 1
ATOM 909 O O . VAL A 1 116 ? -8.929 5.119 19.418 1.00 97.06 116 VAL A O 1
ATOM 912 N N . ASP A 1 117 ? -10.109 3.854 20.846 1.00 95.44 117 ASP A N 1
ATOM 913 C CA . ASP A 1 117 ? -9.786 4.614 22.048 1.00 95.44 117 ASP A CA 1
ATOM 914 C C . ASP A 1 117 ? -8.656 3.878 22.772 1.00 95.44 117 ASP A C 1
ATOM 916 O O . ASP A 1 117 ? -8.861 2.850 23.424 1.00 95.44 117 ASP A O 1
ATOM 920 N N . VAL A 1 118 ? -7.438 4.398 22.630 1.00 95.31 118 VAL A N 1
ATOM 921 C CA . VAL A 1 118 ? -6.233 3.802 23.221 1.00 95.31 118 VAL A CA 1
ATOM 922 C C . VAL A 1 118 ? -6.263 3.868 24.748 1.00 95.31 118 VAL A C 1
ATOM 924 O O . VAL A 1 118 ? -5.824 2.923 25.404 1.00 95.31 118 VAL A O 1
ATOM 927 N N . ALA A 1 119 ? -6.820 4.937 25.325 1.00 92.81 119 ALA A N 1
ATOM 928 C CA . ALA A 1 119 ? -6.881 5.118 26.774 1.00 92.81 119 ALA A CA 1
ATOM 929 C C . ALA A 1 119 ? -7.820 4.094 27.425 1.00 92.81 119 ALA A C 1
ATOM 931 O O . ALA A 1 119 ? -7.506 3.535 28.476 1.00 92.81 119 ALA A O 1
ATOM 932 N N . GLN A 1 120 ? -8.947 3.809 26.775 1.00 94.94 120 GLN A N 1
ATOM 933 C CA . GLN A 1 120 ? -9.907 2.796 27.218 1.00 94.94 120 GLN A CA 1
ATOM 934 C C . GLN A 1 120 ? -9.600 1.393 26.676 1.00 94.94 120 GLN A C 1
ATOM 936 O O . GLN A 1 120 ? -10.293 0.439 27.029 1.00 94.94 120 GLN A O 1
ATOM 941 N N . ARG A 1 121 ? -8.582 1.260 25.813 1.00 95.56 121 ARG A N 1
ATOM 942 C CA . ARG A 1 121 ? -8.271 0.051 25.031 1.00 95.56 121 ARG A CA 1
ATOM 943 C C . ARG A 1 121 ? -9.516 -0.529 24.346 1.00 95.56 121 ARG A C 1
ATOM 945 O O . ARG A 1 121 ? -9.733 -1.742 24.343 1.00 95.56 121 ARG A O 1
ATOM 952 N N . SER A 1 122 ? -10.352 0.338 23.781 1.00 95.62 122 SER A N 1
ATOM 953 C CA . SER A 1 122 ? -11.644 -0.029 23.197 1.00 95.62 122 SER A CA 1
ATOM 954 C C . SER A 1 122 ? -11.717 0.290 21.701 1.00 95.62 122 SER A C 1
ATOM 956 O O . SER A 1 122 ? -11.000 1.153 21.195 1.00 95.62 122 SER A O 1
ATOM 958 N N . LEU A 1 123 ? -12.571 -0.441 20.986 1.00 96.06 123 LEU A N 1
ATOM 959 C CA . LEU A 1 123 ? -12.888 -0.195 19.584 1.00 96.06 123 LEU A CA 1
ATOM 960 C C . LEU A 1 123 ? -14.081 0.760 19.519 1.00 96.06 123 LEU A C 1
ATOM 962 O O . LEU A 1 123 ? -15.150 0.448 20.044 1.00 96.06 123 LEU A O 1
ATOM 966 N N . VAL A 1 124 ? -13.888 1.914 18.887 1.00 95.69 124 VAL A N 1
ATOM 967 C CA . VAL A 1 124 ? -14.920 2.947 18.719 1.00 95.69 124 VAL A CA 1
ATOM 968 C C . VAL A 1 124 ? -15.775 2.639 17.495 1.00 95.69 124 VAL A C 1
ATOM 970 O O . VAL A 1 124 ? -17.001 2.663 17.563 1.00 95.69 124 VAL A O 1
ATOM 973 N N . GLU A 1 125 ? -15.127 2.323 16.377 1.00 96.00 125 GLU A N 1
ATOM 974 C CA . GLU A 1 125 ? -15.789 2.014 15.113 1.00 96.00 125 GLU A CA 1
ATOM 975 C C . GLU A 1 125 ? -14.949 1.012 14.325 1.00 96.00 125 GLU A C 1
ATOM 977 O O . GLU A 1 125 ? -13.718 1.064 14.336 1.00 96.00 125 GLU A O 1
ATOM 982 N N . LEU A 1 126 ? -15.631 0.117 13.618 1.00 97.00 126 LEU A N 1
ATOM 983 C CA . LEU A 1 126 ? -15.029 -0.818 12.682 1.00 97.00 126 LEU A CA 1
ATOM 984 C C . LEU A 1 126 ? -15.801 -0.762 11.375 1.00 97.00 126 LEU A C 1
ATOM 986 O O . LEU A 1 126 ? -17.024 -0.920 11.368 1.00 97.00 126 LEU A O 1
ATOM 990 N N . ARG A 1 127 ? -15.091 -0.556 10.271 1.00 96.25 127 ARG A N 1
ATOM 991 C CA . ARG A 1 127 ? -15.691 -0.497 8.938 1.00 96.25 127 ARG A CA 1
ATOM 992 C C . ARG A 1 127 ? -14.794 -1.145 7.903 1.00 96.25 127 ARG A C 1
ATOM 994 O O . ARG A 1 127 ? -13.574 -1.158 8.052 1.00 96.25 127 ARG A O 1
ATOM 1001 N N . THR A 1 128 ? -15.411 -1.637 6.838 1.00 97.44 128 THR A N 1
ATOM 1002 C CA . THR A 1 128 ? -14.707 -2.178 5.679 1.00 97.44 128 THR A CA 1
ATOM 1003 C C . THR A 1 128 ? -14.979 -1.336 4.441 1.00 97.44 128 THR A C 1
ATOM 1005 O O . THR A 1 128 ? -16.034 -0.709 4.313 1.00 97.44 128 THR A O 1
ATOM 1008 N N . THR A 1 129 ? -14.011 -1.277 3.534 1.00 95.50 129 THR A N 1
ATOM 1009 C CA . THR A 1 129 ? -14.134 -0.564 2.260 1.00 95.50 129 THR A CA 1
ATOM 1010 C C . THR A 1 129 ? -13.289 -1.230 1.180 1.00 95.50 129 THR A C 1
ATOM 1012 O O . THR A 1 129 ? -12.338 -1.947 1.480 1.00 95.50 129 THR A O 1
ATOM 1015 N N . LEU A 1 130 ? -13.643 -0.979 -0.079 1.00 93.06 130 LEU A N 1
ATOM 1016 C CA . LEU A 1 130 ? -12.869 -1.387 -1.255 1.00 93.06 130 LEU A CA 1
ATOM 1017 C C . LEU A 1 130 ? -11.889 -0.296 -1.712 1.00 93.06 130 LEU A C 1
ATOM 1019 O O . LEU A 1 130 ? -11.070 -0.533 -2.592 1.00 93.06 130 LEU A O 1
ATOM 1023 N N . ASN A 1 131 ? -11.962 0.904 -1.124 1.00 90.88 131 ASN A N 1
ATOM 1024 C CA . ASN A 1 131 ? -11.079 2.010 -1.485 1.00 90.88 131 ASN A CA 1
ATOM 1025 C C . ASN A 1 131 ? -9.652 1.714 -1.031 1.00 90.88 131 ASN A C 1
ATOM 1027 O O . ASN A 1 131 ? -9.356 1.784 0.163 1.00 90.88 131 ASN A O 1
ATOM 1031 N N . GLN A 1 132 ? -8.769 1.428 -1.981 1.00 92.50 132 GLN A N 1
ATOM 1032 C CA . GLN A 1 132 ? -7.403 1.036 -1.678 1.00 92.50 132 GLN A CA 1
ATOM 1033 C C . GLN A 1 132 ? -6.562 2.231 -1.187 1.00 92.50 132 GLN A C 1
ATOM 1035 O O . GLN A 1 132 ? -6.519 3.272 -1.847 1.00 92.50 132 GLN A O 1
ATOM 1040 N N . PRO A 1 133 ? -5.858 2.114 -0.046 1.00 93.06 133 PRO A N 1
ATOM 1041 C CA . PRO A 1 133 ? -4.924 3.136 0.408 1.00 93.06 133 PRO A CA 1
ATOM 1042 C C . PRO A 1 133 ? -3.671 3.145 -0.468 1.00 93.06 133 PRO A C 1
ATOM 1044 O O . PRO A 1 133 ? -3.357 2.144 -1.121 1.00 93.06 133 PRO A O 1
ATOM 1047 N N . ALA A 1 134 ? -2.926 4.253 -0.414 1.00 92.75 134 ALA A N 1
ATOM 1048 C CA . ALA A 1 134 ? -1.630 4.384 -1.073 1.00 92.75 134 ALA A CA 1
ATOM 1049 C C . ALA A 1 134 ? -0.688 3.219 -0.722 1.00 92.75 134 ALA A C 1
ATOM 1051 O O . ALA A 1 134 ? -0.793 2.615 0.349 1.00 92.75 134 ALA A O 1
ATOM 1052 N N . VAL A 1 135 ? 0.224 2.911 -1.643 1.00 93.69 135 VAL A N 1
ATOM 1053 C CA . VAL A 1 135 ? 1.233 1.867 -1.447 1.00 93.69 135 VAL A CA 1
ATOM 1054 C C . VAL A 1 135 ? 2.162 2.254 -0.295 1.00 93.69 135 VAL A C 1
ATOM 1056 O O . VAL A 1 135 ? 2.588 3.407 -0.192 1.00 93.69 135 VAL A O 1
ATOM 1059 N N . THR A 1 136 ? 2.464 1.310 0.596 1.00 94.75 136 THR A N 1
ATOM 1060 C CA . THR A 1 136 ? 3.478 1.537 1.637 1.00 94.75 136 THR A CA 1
ATOM 1061 C C . THR A 1 136 ? 4.883 1.294 1.093 1.00 94.75 136 THR A C 1
ATOM 1063 O O . THR A 1 136 ? 5.077 0.562 0.125 1.00 94.75 136 THR A O 1
ATOM 1066 N N . ALA A 1 137 ? 5.901 1.824 1.774 1.00 93.75 137 ALA A N 1
ATOM 1067 C CA . ALA A 1 137 ? 7.293 1.505 1.450 1.00 93.75 137 ALA A CA 1
ATOM 1068 C C . ALA A 1 137 ? 7.599 -0.005 1.568 1.00 93.75 137 ALA A C 1
ATOM 1070 O O . ALA A 1 137 ? 8.423 -0.535 0.825 1.00 93.75 137 ALA A O 1
ATOM 1071 N N . ALA A 1 138 ? 6.934 -0.715 2.488 1.00 94.19 138 ALA A N 1
ATOM 1072 C CA . ALA A 1 138 ? 7.101 -2.159 2.651 1.00 94.19 138 ALA A CA 1
ATOM 1073 C C . ALA A 1 138 ? 6.478 -2.942 1.484 1.00 94.19 138 ALA A C 1
ATOM 1075 O O . ALA A 1 138 ? 7.061 -3.919 1.005 1.00 94.19 138 ALA A O 1
ATOM 1076 N N . GLU A 1 139 ? 5.323 -2.495 0.997 1.00 96.12 139 GLU A N 1
ATOM 1077 C CA . GLU A 1 139 ? 4.661 -3.051 -0.179 1.00 96.12 139 GLU A CA 1
ATOM 1078 C C . GLU A 1 139 ? 5.437 -2.783 -1.460 1.00 96.12 139 GLU A C 1
ATOM 1080 O O . GLU A 1 139 ? 5.639 -3.704 -2.247 1.00 96.12 139 GLU A O 1
ATOM 1085 N N . GLU A 1 140 ? 5.926 -1.557 -1.640 1.00 96.69 140 GLU A N 1
ATOM 1086 C CA . GLU A 1 140 ? 6.788 -1.193 -2.760 1.00 96.69 140 GLU A CA 1
ATOM 1087 C C . GLU A 1 140 ? 8.055 -2.057 -2.768 1.00 96.69 140 GLU A C 1
ATOM 1089 O O . GLU A 1 140 ? 8.368 -2.692 -3.776 1.00 96.69 140 GLU A O 1
ATOM 1094 N N . ALA A 1 141 ? 8.734 -2.192 -1.624 1.00 96.19 141 ALA A N 1
ATOM 1095 C CA . ALA A 1 141 ? 9.908 -3.053 -1.501 1.00 96.19 141 ALA A CA 1
ATOM 1096 C C . ALA A 1 141 ? 9.595 -4.524 -1.832 1.00 96.19 141 ALA A C 1
ATOM 1098 O O . ALA A 1 141 ? 10.389 -5.196 -2.499 1.00 96.19 141 ALA A O 1
ATOM 1099 N N . ARG A 1 142 ? 8.432 -5.033 -1.404 1.00 96.38 142 ARG A N 1
ATOM 1100 C CA . ARG A 1 142 ? 7.968 -6.391 -1.726 1.00 96.38 142 ARG A CA 1
ATOM 1101 C C . ARG A 1 142 ? 7.672 -6.546 -3.216 1.00 96.38 142 ARG A C 1
ATOM 1103 O O . ARG A 1 142 ? 8.049 -7.561 -3.797 1.00 96.38 142 ARG A O 1
ATOM 1110 N N . ALA A 1 143 ? 7.041 -5.553 -3.834 1.00 97.62 143 ALA A N 1
ATOM 1111 C CA . ALA A 1 143 ? 6.744 -5.553 -5.258 1.00 97.62 143 ALA A CA 1
ATOM 1112 C C . ALA A 1 143 ? 8.034 -5.537 -6.095 1.00 97.62 143 ALA A C 1
ATOM 1114 O O . ALA A 1 143 ? 8.191 -6.353 -7.003 1.00 97.62 143 ALA A O 1
ATOM 1115 N N . ILE A 1 144 ? 9.001 -4.689 -5.732 1.00 97.44 144 ILE A N 1
ATOM 1116 C CA . ILE A 1 144 ? 10.328 -4.643 -6.365 1.00 97.44 144 ILE A CA 1
ATOM 1117 C C . ILE A 1 144 ? 11.031 -5.996 -6.245 1.00 97.44 144 ILE A C 1
ATOM 1119 O O . ILE A 1 144 ? 11.640 -6.468 -7.204 1.00 97.44 144 ILE A O 1
ATOM 1123 N N . GLU A 1 145 ? 10.941 -6.649 -5.087 1.00 97.56 145 GLU A N 1
ATOM 1124 C CA . GLU A 1 145 ? 11.532 -7.970 -4.880 1.00 97.56 145 GLU A CA 1
ATOM 1125 C C . GLU A 1 145 ? 10.863 -9.058 -5.738 1.00 97.56 145 GLU A C 1
ATOM 1127 O O . GLU A 1 145 ? 11.561 -9.927 -6.261 1.00 97.56 145 GLU A O 1
ATOM 1132 N N . LEU A 1 146 ? 9.544 -9.003 -5.950 1.00 98.00 146 LEU A N 1
ATOM 1133 C CA . LEU A 1 146 ? 8.848 -9.908 -6.877 1.00 98.00 146 LEU A CA 1
ATOM 1134 C C . LEU A 1 146 ? 9.344 -9.724 -8.317 1.00 98.00 146 LEU A C 1
ATOM 1136 O O . LEU A 1 146 ? 9.674 -10.705 -8.982 1.00 98.00 146 LEU A O 1
ATOM 1140 N N . VAL A 1 147 ? 9.493 -8.477 -8.771 1.00 97.75 147 VAL A N 1
ATOM 1141 C CA . VAL A 1 147 ? 10.041 -8.165 -10.103 1.00 97.75 147 VAL A CA 1
ATOM 1142 C C . VAL A 1 147 ? 11.500 -8.602 -10.231 1.00 97.75 147 VAL A C 1
ATOM 1144 O O . VAL A 1 147 ? 11.897 -9.170 -11.249 1.00 97.75 147 VAL A O 1
ATOM 1147 N N . ARG A 1 148 ? 12.306 -8.393 -9.186 1.00 96.56 148 ARG A N 1
ATOM 1148 C CA . ARG A 1 148 ? 13.704 -8.840 -9.146 1.00 96.56 148 ARG A CA 1
ATOM 1149 C C . ARG A 1 148 ? 13.816 -10.358 -9.290 1.00 96.56 148 ARG A C 1
ATOM 1151 O O . ARG A 1 148 ? 14.721 -10.829 -9.972 1.00 96.56 148 ARG A O 1
ATOM 1158 N N . ARG A 1 149 ? 12.911 -11.116 -8.663 1.00 96.88 149 ARG A N 1
ATOM 1159 C CA . ARG A 1 149 ? 12.865 -12.586 -8.760 1.00 96.88 149 ARG A CA 1
ATOM 1160 C C . ARG A 1 149 ? 12.379 -13.083 -10.117 1.00 96.88 149 ARG A C 1
ATOM 1162 O O . ARG A 1 149 ? 12.840 -14.133 -10.549 1.00 96.88 149 ARG A O 1
ATOM 1169 N N . ASP A 1 150 ? 11.475 -12.353 -10.767 1.00 96.69 150 ASP A N 1
ATOM 1170 C CA . ASP A 1 150 ? 11.013 -12.656 -12.127 1.00 96.69 150 ASP A CA 1
ATOM 1171 C C . ASP A 1 150 ? 12.153 -12.536 -13.156 1.00 96.69 150 ASP A C 1
ATOM 1173 O O . ASP A 1 150 ? 12.278 -13.366 -14.053 1.00 96.69 150 ASP A O 1
ATOM 1177 N N . GLY A 1 151 ? 13.035 -11.545 -12.991 1.00 93.94 151 GLY A N 1
ATOM 1178 C CA . GLY A 1 151 ? 14.317 -11.458 -13.697 1.00 93.94 151 GLY A CA 1
ATOM 1179 C C . GLY A 1 151 ? 14.256 -10.937 -15.137 1.00 93.94 151 GLY A C 1
ATOM 1180 O O . GLY A 1 151 ? 15.265 -10.416 -15.614 1.00 93.94 151 GLY A O 1
ATOM 1181 N N . ARG A 1 152 ? 13.094 -10.957 -15.810 1.00 95.81 152 ARG A N 1
ATOM 1182 C CA . ARG A 1 152 ? 12.964 -10.517 -17.217 1.00 95.81 152 ARG A CA 1
ATOM 1183 C C . ARG A 1 152 ? 13.444 -9.079 -17.449 1.00 95.81 152 ARG A C 1
ATOM 1185 O O . ARG A 1 152 ? 14.087 -8.800 -18.454 1.00 95.81 152 ARG A O 1
ATOM 1192 N N . LEU A 1 153 ? 13.186 -8.150 -16.523 1.00 94.38 153 LEU A N 1
ATOM 1193 C CA . LEU A 1 153 ? 13.683 -6.768 -16.651 1.00 94.38 153 LEU A CA 1
ATOM 1194 C C . LEU A 1 153 ? 15.201 -6.664 -16.441 1.00 94.38 153 LEU A C 1
ATOM 1196 O O . LEU A 1 153 ? 15.869 -5.893 -17.132 1.00 94.38 153 LEU A O 1
ATOM 1200 N N . THR A 1 154 ? 15.766 -7.463 -15.535 1.00 93.00 154 THR A N 1
ATOM 1201 C CA . THR A 1 154 ? 17.216 -7.511 -15.305 1.00 93.00 154 THR A CA 1
ATOM 1202 C C . THR A 1 154 ? 17.958 -8.069 -16.520 1.00 93.00 154 THR A C 1
ATOM 1204 O O . THR A 1 154 ? 19.026 -7.565 -16.859 1.00 93.00 154 THR A O 1
ATOM 1207 N N . GLU A 1 155 ? 17.375 -9.036 -17.237 1.00 92.75 155 GLU A N 1
ATOM 1208 C CA . GLU A 1 155 ? 17.907 -9.537 -18.517 1.00 92.75 155 GLU A CA 1
ATOM 1209 C C . GLU A 1 155 ? 18.001 -8.439 -19.592 1.00 92.75 155 GLU A C 1
ATOM 1211 O O . GLU A 1 155 ? 18.880 -8.480 -20.453 1.00 92.75 155 GLU A O 1
ATOM 1216 N N . HIS A 1 156 ? 17.149 -7.415 -19.504 1.00 90.06 156 HIS A N 1
ATOM 1217 C CA . HIS A 1 156 ? 17.187 -6.223 -20.354 1.00 90.06 156 HIS A CA 1
ATOM 1218 C C . HIS A 1 156 ? 18.085 -5.096 -19.812 1.00 90.06 156 HIS A C 1
ATOM 1220 O O . HIS A 1 156 ? 18.098 -4.002 -20.375 1.00 90.06 156 HIS A O 1
ATOM 1226 N N . GLY A 1 157 ? 18.847 -5.342 -18.741 1.00 90.38 157 GLY A N 1
ATOM 1227 C CA . GLY A 1 157 ? 19.758 -4.363 -18.142 1.00 90.38 157 GLY A CA 1
ATOM 1228 C C . GLY A 1 157 ? 19.064 -3.268 -17.329 1.00 90.38 157 GLY A C 1
ATOM 1229 O O . GLY A 1 157 ? 19.678 -2.240 -17.051 1.00 90.38 157 GLY A O 1
ATOM 1230 N N . ILE A 1 158 ? 17.798 -3.462 -16.952 1.00 93.44 158 ILE A N 1
ATOM 1231 C CA . ILE A 1 158 ? 17.054 -2.509 -16.124 1.00 93.44 158 ILE A CA 1
ATOM 1232 C C . ILE A 1 158 ? 17.463 -2.663 -14.658 1.00 93.44 158 ILE A C 1
ATOM 1234 O O . ILE A 1 158 ? 17.409 -3.762 -14.096 1.00 93.44 158 ILE A O 1
ATOM 1238 N N . ASP A 1 159 ? 17.815 -1.545 -14.020 1.00 92.94 159 ASP A N 1
ATOM 1239 C CA . ASP A 1 159 ? 18.005 -1.491 -12.572 1.00 92.94 159 ASP A CA 1
ATOM 1240 C C . ASP A 1 159 ? 16.651 -1.433 -11.855 1.00 92.94 159 ASP A C 1
ATOM 1242 O O . ASP A 1 159 ? 16.048 -0.373 -11.672 1.00 92.94 159 ASP A O 1
ATOM 1246 N N . VAL A 1 160 ? 16.179 -2.599 -11.422 1.00 93.38 160 VAL A N 1
ATOM 1247 C CA . VAL A 1 160 ? 14.920 -2.743 -10.679 1.00 93.38 160 VAL A CA 1
ATOM 1248 C C . VAL A 1 160 ? 14.942 -2.050 -9.311 1.00 93.38 160 VAL A C 1
ATOM 1250 O O . VAL A 1 160 ? 13.883 -1.809 -8.740 1.00 93.38 160 VAL A O 1
ATOM 1253 N N . GLY A 1 161 ? 16.118 -1.707 -8.769 1.00 90.75 161 GLY A N 1
ATOM 1254 C CA . GLY A 1 161 ? 16.238 -0.983 -7.500 1.00 90.75 161 GLY A CA 1
ATOM 1255 C C . GLY A 1 161 ? 15.721 0.456 -7.556 1.00 90.75 161 GLY A C 1
ATOM 1256 O O . GLY A 1 161 ? 15.462 1.041 -6.511 1.00 90.75 161 GLY A O 1
ATOM 1257 N N . THR A 1 162 ? 15.539 1.001 -8.760 1.00 89.19 162 THR A N 1
ATOM 1258 C CA . THR A 1 162 ? 15.007 2.354 -9.001 1.00 89.19 162 THR A CA 1
ATOM 1259 C C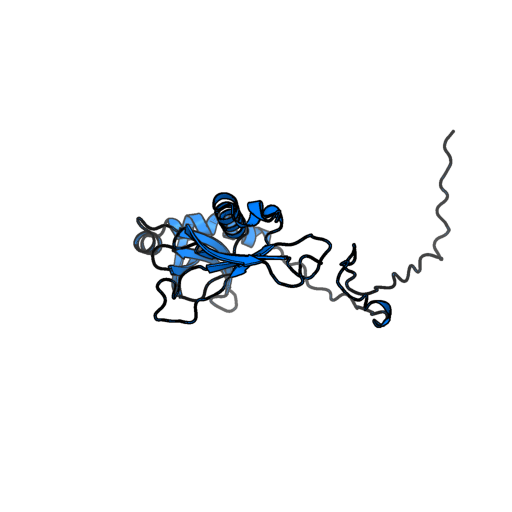 . THR A 1 162 ? 13.478 2.426 -9.005 1.00 89.19 162 THR A C 1
ATOM 1261 O O . THR A 1 162 ? 12.924 3.503 -9.204 1.00 89.19 162 THR A O 1
ATOM 1264 N N . GLY A 1 163 ? 12.797 1.286 -8.841 1.00 86.56 163 GLY A N 1
ATOM 1265 C CA . GLY A 1 163 ? 11.347 1.195 -8.955 1.00 86.56 163 GLY A CA 1
ATOM 1266 C C . GLY A 1 163 ? 10.620 2.098 -7.963 1.00 86.56 163 GLY A C 1
ATOM 1267 O O . GLY A 1 163 ? 10.891 2.029 -6.770 1.00 86.56 163 GLY A O 1
ATOM 1268 N N . ALA A 1 164 ? 9.670 2.888 -8.456 1.00 89.44 164 ALA A N 1
ATOM 1269 C CA . ALA A 1 164 ? 8.710 3.624 -7.636 1.00 89.44 164 ALA A CA 1
ATOM 1270 C C . ALA A 1 164 ? 7.286 3.211 -8.021 1.00 89.44 164 ALA A C 1
ATOM 1272 O O . ALA A 1 164 ? 6.977 3.089 -9.213 1.00 89.44 164 ALA A O 1
ATOM 1273 N N . GLY A 1 165 ? 6.450 2.959 -7.015 1.00 89.19 165 GLY A N 1
ATOM 1274 C CA . GLY A 1 165 ? 5.144 2.334 -7.167 1.00 89.19 165 GLY A CA 1
ATOM 1275 C C . GLY A 1 165 ? 3.965 3.268 -6.937 1.00 89.19 165 GLY A C 1
ATOM 1276 O O . GLY A 1 165 ? 3.994 4.150 -6.082 1.00 89.19 165 GLY A O 1
ATOM 1277 N N . LEU A 1 166 ? 2.876 3.016 -7.657 1.00 93.69 166 LEU A N 1
ATOM 1278 C CA . LEU A 1 166 ? 1.551 3.553 -7.350 1.00 93.69 166 LEU A CA 1
ATOM 1279 C C . LEU A 1 166 ? 0.521 2.427 -7.404 1.00 93.69 166 LEU A C 1
ATOM 1281 O O . LEU A 1 166 ? 0.675 1.477 -8.168 1.00 93.69 166 LEU A O 1
ATOM 1285 N N . ILE A 1 167 ? -0.540 2.541 -6.606 1.00 94.62 167 ILE A N 1
ATOM 1286 C CA . ILE A 1 167 ? -1.673 1.619 -6.705 1.00 94.62 167 ILE A CA 1
ATOM 1287 C C . ILE A 1 167 ? -2.401 1.857 -8.024 1.00 94.62 167 ILE A C 1
ATOM 1289 O O . ILE A 1 167 ? -2.654 3.002 -8.407 1.00 94.62 167 ILE A O 1
ATOM 1293 N N . VAL A 1 168 ? -2.756 0.765 -8.691 1.00 94.06 168 VAL A N 1
ATOM 1294 C CA . VAL A 1 168 ? -3.613 0.761 -9.874 1.00 94.06 168 VAL A CA 1
ATOM 1295 C C . VAL A 1 168 ? -4.749 -0.233 -9.680 1.00 94.06 168 VAL A C 1
ATOM 1297 O O . VAL A 1 168 ? -4.643 -1.176 -8.903 1.00 94.06 168 VAL A O 1
ATOM 1300 N N . GLU A 1 169 ? -5.852 -0.015 -10.385 1.00 89.81 169 GLU A N 1
ATOM 1301 C CA . GLU A 1 169 ? -7.027 -0.880 -10.324 1.00 89.81 169 GLU A CA 1
ATOM 1302 C C . GLU A 1 169 ? -7.273 -1.504 -11.695 1.00 89.81 169 GLU A C 1
ATOM 1304 O O . GLU A 1 169 ? -7.203 -0.825 -12.725 1.00 89.81 169 GLU A O 1
ATOM 1309 N N . ASP A 1 170 ? -7.597 -2.795 -11.713 1.00 89.06 170 ASP A N 1
ATOM 1310 C CA . ASP A 1 170 ? -8.132 -3.419 -12.915 1.00 89.06 170 ASP A CA 1
ATOM 1311 C C . ASP A 1 170 ? -9.600 -3.007 -13.075 1.00 89.06 170 ASP A C 1
ATOM 1313 O O . ASP A 1 170 ? -10.457 -3.339 -12.257 1.00 89.06 170 ASP A O 1
ATOM 1317 N N . VAL A 1 171 ? -9.899 -2.262 -14.136 1.00 89.69 171 VAL A N 1
ATOM 1318 C CA . VAL A 1 171 ? -11.256 -1.774 -14.423 1.00 89.69 171 VAL A CA 1
ATOM 1319 C C . VAL A 1 171 ? -12.151 -2.846 -15.050 1.00 89.69 171 VAL A C 1
ATOM 1321 O O . VAL A 1 171 ? -13.367 -2.660 -15.156 1.00 89.69 171 VAL A O 1
ATOM 1324 N N . ASN A 1 172 ? -11.578 -3.965 -15.500 1.00 91.19 172 ASN A N 1
ATOM 1325 C CA . ASN A 1 172 ? -12.332 -5.053 -16.096 1.00 91.19 172 ASN A CA 1
ATOM 1326 C C . ASN A 1 172 ? -12.858 -5.997 -15.010 1.00 91.19 172 ASN A C 1
ATOM 1328 O O . ASN A 1 172 ? -12.146 -6.878 -14.542 1.00 91.19 172 ASN A O 1
ATOM 1332 N N . PHE A 1 173 ? -14.146 -5.892 -14.685 1.00 90.31 173 PHE A N 1
ATOM 1333 C CA . PHE A 1 173 ? -14.805 -6.747 -13.688 1.00 90.31 173 PHE A CA 1
ATOM 1334 C C . PHE A 1 173 ? -14.869 -8.242 -14.044 1.00 90.31 173 PHE A C 1
ATOM 1336 O O . PHE A 1 173 ? -15.239 -9.062 -13.207 1.00 90.31 173 PHE A O 1
ATOM 1343 N N . HIS A 1 174 ? -14.525 -8.616 -15.279 1.00 93.56 174 HIS A N 1
ATOM 1344 C CA . HIS A 1 174 ? -14.362 -10.014 -15.682 1.00 93.56 174 HIS A CA 1
ATOM 1345 C C . HIS A 1 174 ? -12.926 -10.530 -15.528 1.00 93.56 174 HIS A C 1
ATOM 1347 O O . HIS A 1 174 ? -12.683 -11.718 -15.748 1.00 93.56 174 HIS A O 1
ATOM 1353 N N . SER A 1 175 ? -11.973 -9.658 -15.205 1.00 93.56 175 SER A N 1
ATOM 1354 C CA . SER A 1 175 ? -10.599 -10.049 -14.921 1.00 93.56 175 SER A CA 1
ATOM 1355 C C . SER A 1 175 ? -10.530 -10.846 -13.626 1.00 93.56 175 SER A C 1
ATOM 1357 O O . SER A 1 175 ? -11.196 -10.519 -12.646 1.00 93.56 175 SER A O 1
ATOM 1359 N N . SER A 1 176 ? -9.660 -11.855 -13.590 1.00 93.56 176 SER A N 1
ATOM 1360 C CA . SER A 1 176 ? -9.342 -12.572 -12.353 1.00 93.56 176 SER A CA 1
ATOM 1361 C C . SER A 1 176 ? -8.577 -11.716 -11.343 1.00 93.56 176 SER A C 1
ATOM 1363 O O . SER A 1 176 ? -8.301 -12.206 -10.260 1.00 93.56 176 SER A O 1
ATOM 1365 N N . ARG A 1 177 ? -8.182 -10.491 -11.719 1.00 94.50 177 ARG A N 1
ATOM 1366 C CA . ARG A 1 177 ? -7.486 -9.521 -10.863 1.00 94.50 177 ARG A CA 1
ATOM 1367 C C . ARG A 1 177 ? -8.356 -8.321 -10.500 1.00 94.50 177 ARG A C 1
ATOM 1369 O O . ARG A 1 177 ? -7.864 -7.344 -9.941 1.00 94.50 177 ARG A O 1
ATOM 1376 N N . TYR A 1 178 ? -9.645 -8.365 -10.840 1.00 93.44 178 TYR A N 1
ATOM 1377 C CA . TYR A 1 178 ? -10.574 -7.313 -10.457 1.00 93.44 178 TYR A CA 1
ATOM 1378 C C . TYR A 1 178 ? -10.636 -7.187 -8.932 1.00 93.44 178 TYR A C 1
ATOM 1380 O O . TYR A 1 178 ? -10.914 -8.163 -8.241 1.00 93.44 178 TYR A O 1
ATOM 1388 N N . GLY A 1 179 ? -10.384 -5.981 -8.422 1.00 92.50 179 GLY A N 1
ATOM 1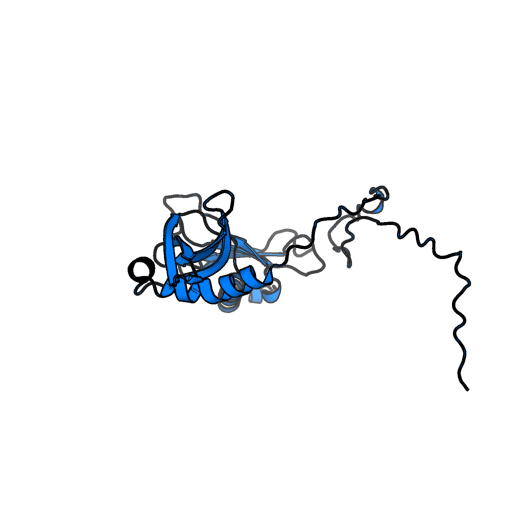389 C CA . GLY A 1 179 ? -10.359 -5.692 -6.986 1.00 92.50 179 GLY A CA 1
ATOM 1390 C C . GLY A 1 179 ? -9.034 -5.999 -6.281 1.00 92.50 179 GLY A C 1
ATOM 1391 O O . GLY A 1 179 ? -8.840 -5.503 -5.176 1.00 92.50 179 GLY A O 1
ATOM 1392 N N . HIS A 1 180 ? -8.104 -6.721 -6.916 1.00 96.19 180 HIS A N 1
ATOM 1393 C CA . HIS A 1 180 ? -6.810 -7.049 -6.313 1.00 96.19 180 HIS A CA 1
ATOM 1394 C C . HIS A 1 180 ? -5.958 -5.802 -6.041 1.00 96.19 180 HIS A C 1
ATOM 1396 O O . HIS A 1 180 ? -6.128 -4.740 -6.655 1.00 96.19 180 HIS A O 1
ATOM 1402 N N . ARG A 1 181 ? -4.972 -5.950 -5.152 1.00 96.88 181 ARG A N 1
ATOM 1403 C CA . ARG A 1 181 ? -3.990 -4.910 -4.845 1.00 96.88 181 ARG A CA 1
ATOM 1404 C C . ARG A 1 181 ? -2.857 -4.893 -5.863 1.00 96.88 181 ARG A C 1
ATOM 1406 O O . ARG A 1 181 ? -1.830 -5.549 -5.675 1.00 96.88 181 ARG A O 1
ATOM 1413 N N . LEU A 1 182 ? -3.042 -4.133 -6.939 1.00 97.56 182 LEU A N 1
ATOM 1414 C CA . LEU A 1 182 ? -2.048 -4.003 -8.002 1.00 97.56 182 LEU A CA 1
ATOM 1415 C C . LEU A 1 182 ? -1.153 -2.776 -7.786 1.00 97.56 182 LEU A C 1
ATOM 1417 O O . LEU A 1 182 ? -1.630 -1.688 -7.466 1.00 97.56 182 LEU A O 1
ATOM 1421 N N . VAL A 1 183 ? 0.150 -2.946 -8.005 1.00 97.75 183 VAL A N 1
ATOM 1422 C CA . VAL A 1 183 ? 1.154 -1.876 -7.956 1.00 97.75 183 VAL A CA 1
ATOM 1423 C C . VAL A 1 183 ? 1.787 -1.721 -9.332 1.00 97.75 183 VAL A C 1
ATOM 1425 O O . VAL A 1 183 ? 2.386 -2.664 -9.846 1.00 97.75 183 VAL A O 1
ATOM 1428 N N . ASP A 1 184 ? 1.691 -0.527 -9.907 1.00 97.19 184 ASP A N 1
ATOM 1429 C CA . ASP A 1 184 ? 2.442 -0.128 -11.096 1.00 97.19 184 ASP A CA 1
ATOM 1430 C C . ASP A 1 184 ? 3.797 0.440 -10.677 1.00 97.19 184 ASP A C 1
ATOM 1432 O O . ASP A 1 184 ? 3.882 1.552 -10.152 1.00 97.19 184 ASP A O 1
ATOM 1436 N N . LEU A 1 185 ? 4.849 -0.347 -10.888 1.00 97.38 185 LEU A N 1
ATOM 1437 C CA . LEU A 1 185 ? 6.234 0.045 -10.682 1.00 97.38 185 LEU A CA 1
ATOM 1438 C C . LEU A 1 185 ? 6.809 0.629 -11.965 1.00 97.38 185 LEU A C 1
ATOM 1440 O O . LEU A 1 185 ? 6.812 -0.017 -13.016 1.00 97.38 185 LEU A O 1
ATOM 1444 N N . ARG A 1 186 ? 7.388 1.823 -11.855 1.00 95.81 186 ARG A N 1
ATOM 1445 C CA . ARG A 1 186 ? 8.125 2.482 -12.936 1.00 95.81 186 ARG A CA 1
ATOM 1446 C C . ARG A 1 186 ? 9.613 2.491 -12.616 1.00 95.81 186 ARG A C 1
ATOM 1448 O O . ARG A 1 186 ? 10.004 2.909 -11.532 1.00 95.81 186 ARG A O 1
ATOM 1455 N N . PHE A 1 187 ? 10.425 2.031 -13.566 1.00 94.69 187 PHE A N 1
ATOM 1456 C CA . PHE A 1 187 ? 11.877 1.910 -13.417 1.00 94.69 187 PHE A CA 1
ATOM 1457 C C . PHE A 1 187 ? 12.586 2.866 -14.361 1.00 94.69 187 PHE A C 1
ATOM 1459 O O . PHE A 1 187 ? 12.168 3.021 -15.511 1.00 94.69 187 PHE A O 1
ATOM 1466 N N . GLY A 1 188 ? 13.683 3.463 -13.912 1.00 90.62 188 GLY A N 1
ATOM 1467 C CA . GLY A 1 188 ? 14.490 4.336 -14.748 1.00 90.62 188 GLY A CA 1
ATOM 1468 C C . GLY A 1 188 ? 15.644 4.983 -13.985 1.00 90.62 188 GLY A C 1
ATOM 1469 O O . GLY A 1 188 ? 15.639 5.012 -12.756 1.00 90.62 188 GLY A O 1
ATOM 1470 N N . PRO A 1 189 ? 16.650 5.504 -14.700 1.00 87.19 189 PRO A N 1
ATOM 1471 C CA . PRO A 1 189 ? 17.717 6.288 -14.093 1.00 87.19 189 PRO A CA 1
ATOM 1472 C C . PRO A 1 189 ? 17.170 7.490 -13.312 1.00 87.19 189 PRO A C 1
ATOM 1474 O O . PRO A 1 189 ? 16.255 8.167 -13.775 1.00 87.19 189 PRO A O 1
ATOM 1477 N N . ALA A 1 190 ? 17.766 7.794 -12.156 1.00 83.62 190 ALA A N 1
ATOM 1478 C CA . ALA A 1 190 ? 17.349 8.919 -11.311 1.00 83.62 190 ALA A CA 1
ATOM 1479 C C . ALA A 1 190 ? 17.532 10.298 -11.978 1.00 83.62 190 ALA A C 1
ATOM 1481 O O . ALA A 1 190 ? 16.923 11.277 -11.558 1.00 83.62 190 ALA A O 1
ATOM 1482 N N . ASP A 1 191 ? 18.371 10.380 -13.011 1.00 84.56 191 ASP A N 1
ATOM 1483 C CA . ASP A 1 191 ? 18.633 11.581 -13.804 1.00 84.56 191 ASP A CA 1
ATOM 1484 C C . ASP A 1 191 ? 17.714 11.707 -15.031 1.00 84.56 191 ASP A C 1
ATOM 1486 O O . ASP A 1 191 ? 17.933 12.581 -15.873 1.00 84.56 191 ASP A O 1
ATOM 1490 N N . ARG A 1 192 ? 16.676 10.869 -15.141 1.00 85.00 192 ARG A N 1
ATOM 1491 C CA . ARG A 1 192 ? 15.656 10.938 -16.192 1.00 85.00 192 ARG A CA 1
ATOM 1492 C C . ARG A 1 192 ? 14.265 11.076 -15.596 1.00 85.00 192 ARG A C 1
ATOM 1494 O O . ARG A 1 192 ? 13.930 10.462 -14.588 1.00 85.00 192 ARG A O 1
ATOM 1501 N N . ARG A 1 193 ? 13.431 11.872 -16.255 1.00 83.75 193 ARG A N 1
ATOM 1502 C CA . ARG A 1 193 ? 12.019 12.038 -15.927 1.00 83.75 193 ARG A CA 1
ATOM 1503 C C . ARG A 1 193 ? 11.193 10.862 -16.441 1.00 83.75 193 ARG A C 1
ATOM 1505 O O . ARG A 1 193 ? 10.231 10.470 -15.781 1.00 83.75 193 ARG A O 1
ATOM 1512 N N . LEU A 1 194 ? 11.496 10.355 -17.637 1.00 88.06 194 LEU A N 1
ATOM 1513 C CA . LEU A 1 194 ? 10.745 9.258 -18.239 1.00 88.06 194 LEU A CA 1
ATOM 1514 C C . LEU A 1 194 ? 11.287 7.894 -17.788 1.00 88.06 194 LEU A C 1
ATOM 1516 O O . LEU A 1 194 ? 12.483 7.629 -17.934 1.00 88.06 194 LEU A O 1
ATOM 1520 N N . PRO A 1 195 ? 10.416 6.992 -17.302 1.00 91.50 195 PRO A N 1
ATOM 1521 C CA . PRO A 1 195 ? 10.822 5.630 -17.000 1.00 91.50 195 PRO A CA 1
ATOM 1522 C C . PRO A 1 195 ? 11.174 4.855 -18.275 1.00 91.50 195 PRO A C 1
ATOM 1524 O O . PRO A 1 195 ? 10.653 5.107 -19.364 1.00 91.50 195 PRO A O 1
ATOM 1527 N N . THR A 1 196 ? 12.052 3.872 -18.123 1.00 93.31 196 THR A N 1
ATOM 1528 C CA . THR A 1 196 ? 12.560 3.000 -19.189 1.00 93.31 196 THR A CA 1
ATOM 1529 C C . THR A 1 196 ? 11.834 1.664 -19.252 1.00 93.31 196 THR A C 1
ATOM 1531 O O . THR A 1 196 ? 11.772 1.041 -20.314 1.00 93.31 196 THR A O 1
ATOM 1534 N N . ALA A 1 197 ? 11.238 1.245 -18.138 1.00 95.94 197 ALA A N 1
ATOM 1535 C CA . ALA A 1 197 ? 10.469 0.018 -18.023 1.00 95.94 197 ALA A CA 1
ATOM 1536 C C . ALA A 1 197 ? 9.348 0.165 -16.989 1.00 95.94 197 ALA A C 1
ATOM 1538 O O . ALA A 1 197 ? 9.317 1.114 -16.200 1.00 95.94 197 ALA A O 1
ATOM 1539 N N . PHE A 1 198 ? 8.432 -0.797 -16.993 1.00 96.94 198 PHE A N 1
ATOM 1540 C CA . PHE A 1 198 ? 7.373 -0.905 -16.000 1.00 96.94 198 PHE A CA 1
ATOM 1541 C C . PHE A 1 198 ? 7.106 -2.357 -15.608 1.00 96.94 198 PHE A C 1
ATOM 1543 O O . PHE A 1 198 ? 7.446 -3.281 -16.354 1.00 96.94 198 PHE A O 1
ATOM 1550 N N . ALA A 1 199 ? 6.461 -2.540 -14.459 1.00 97.94 199 ALA A N 1
ATOM 1551 C CA . ALA A 1 199 ? 5.868 -3.803 -14.048 1.00 97.94 199 ALA A CA 1
ATOM 1552 C C . ALA A 1 199 ? 4.574 -3.554 -13.268 1.00 97.94 199 ALA A C 1
ATOM 1554 O O . ALA A 1 199 ? 4.549 -2.715 -12.374 1.00 97.94 199 ALA A O 1
ATOM 1555 N N . ILE A 1 200 ? 3.528 -4.313 -13.578 1.00 97.88 200 ILE A N 1
ATOM 1556 C CA . ILE A 1 200 ? 2.320 -4.409 -12.763 1.00 97.88 200 ILE A CA 1
ATOM 1557 C C . ILE A 1 200 ? 2.465 -5.643 -11.880 1.00 97.88 200 ILE A C 1
ATOM 1559 O O . ILE A 1 200 ? 2.554 -6.769 -12.376 1.00 97.88 200 ILE A O 1
ATOM 1563 N N . VAL A 1 201 ? 2.509 -5.429 -10.572 1.00 98.25 201 VAL A N 1
ATOM 1564 C CA . VAL A 1 201 ? 2.662 -6.482 -9.566 1.00 98.25 201 VAL A CA 1
ATOM 1565 C C . VAL A 1 201 ? 1.354 -6.653 -8.819 1.00 98.25 201 VAL A C 1
ATOM 1567 O O . VAL A 1 201 ? 0.789 -5.676 -8.338 1.00 98.25 201 VAL A O 1
ATOM 1570 N N . ASP A 1 202 ? 0.894 -7.889 -8.689 1.00 97.88 202 ASP A N 1
ATOM 1571 C CA . ASP A 1 202 ? -0.284 -8.231 -7.906 1.00 97.88 202 ASP A CA 1
ATOM 1572 C C . ASP A 1 202 ? 0.159 -8.672 -6.507 1.00 97.88 202 ASP A C 1
ATOM 1574 O O . ASP A 1 202 ? 0.691 -9.768 -6.301 1.00 97.88 202 ASP A O 1
ATOM 1578 N N . LEU A 1 203 ? -0.025 -7.793 -5.520 1.00 97.38 203 LEU A N 1
ATOM 1579 C CA . LEU A 1 203 ? 0.336 -8.081 -4.133 1.00 97.38 203 LEU A CA 1
ATOM 1580 C C . LEU A 1 203 ? -0.637 -9.053 -3.463 1.00 97.38 203 LEU A C 1
ATOM 1582 O O . LEU A 1 203 ? -0.279 -9.629 -2.430 1.00 97.38 203 LEU A O 1
ATOM 1586 N N . SER A 1 204 ? -1.824 -9.261 -4.028 1.00 96.62 204 SER A N 1
ATOM 1587 C CA . SER A 1 204 ? -2.840 -10.208 -3.555 1.00 96.62 204 SER A CA 1
ATOM 1588 C C . SER A 1 204 ? -2.528 -11.632 -4.026 1.00 96.62 204 SER A C 1
ATOM 1590 O O . SER A 1 204 ? -2.536 -12.572 -3.228 1.00 96.62 204 SER A O 1
ATOM 1592 N N . ALA A 1 205 ? -2.092 -11.783 -5.276 1.00 96.69 205 ALA A N 1
ATOM 1593 C CA . ALA A 1 205 ? -1.632 -13.055 -5.837 1.00 96.69 205 ALA A CA 1
ATOM 1594 C C . ALA A 1 205 ? -0.137 -13.355 -5.592 1.00 96.69 205 ALA A C 1
ATOM 1596 O O . ALA A 1 205 ? 0.296 -14.491 -5.774 1.00 96.69 205 ALA A O 1
ATOM 1597 N N . GLN A 1 206 ? 0.645 -12.362 -5.153 1.00 97.12 206 GLN A N 1
ATOM 1598 C CA . GLN A 1 206 ? 2.107 -12.432 -5.002 1.00 97.12 206 GLN A CA 1
ATOM 1599 C C . GLN A 1 206 ? 2.847 -12.778 -6.305 1.00 97.12 206 GLN A C 1
ATOM 1601 O O . GLN A 1 206 ? 3.834 -13.518 -6.290 1.00 97.12 206 GLN A O 1
ATOM 1606 N N . ASP A 1 207 ? 2.390 -12.230 -7.431 1.00 97.62 207 ASP A N 1
ATOM 1607 C CA . ASP A 1 207 ? 2.985 -12.459 -8.747 1.00 97.62 207 ASP A CA 1
ATOM 1608 C C . ASP A 1 207 ? 3.180 -11.162 -9.548 1.00 97.62 207 ASP A C 1
ATOM 1610 O O . ASP A 1 207 ? 2.718 -10.079 -9.182 1.00 97.62 207 ASP A O 1
ATOM 1614 N N . VAL A 1 208 ? 3.942 -11.266 -10.638 1.00 97.81 208 VAL A N 1
ATOM 1615 C CA . VAL A 1 208 ? 4.086 -10.181 -11.612 1.00 97.81 208 VAL A CA 1
ATOM 1616 C C . VAL A 1 208 ? 3.042 -10.394 -12.702 1.00 97.81 208 VAL A C 1
ATOM 1618 O O . VAL A 1 208 ? 3.147 -11.331 -13.494 1.00 97.81 208 VAL A O 1
ATOM 1621 N N . ALA A 1 209 ? 2.033 -9.527 -12.739 1.00 96.25 209 ALA A N 1
ATOM 1622 C CA . ALA A 1 209 ? 0.933 -9.611 -13.690 1.00 96.25 209 ALA A CA 1
ATOM 1623 C C . ALA A 1 209 ? 1.372 -9.202 -15.102 1.00 96.25 209 ALA A C 1
ATOM 1625 O O . ALA A 1 209 ? 1.040 -9.873 -16.079 1.00 96.25 209 ALA A O 1
ATOM 1626 N N . GLU A 1 210 ? 2.148 -8.123 -15.207 1.00 95.88 210 GLU A N 1
ATOM 1627 C CA . GLU A 1 210 ? 2.629 -7.586 -16.478 1.00 95.88 210 GLU A CA 1
ATOM 1628 C C . GLU A 1 210 ? 3.989 -6.914 -16.295 1.00 95.88 210 GLU A C 1
ATOM 1630 O O . GLU A 1 210 ? 4.297 -6.396 -15.226 1.00 95.88 210 GLU A O 1
ATOM 1635 N N . LEU A 1 211 ? 4.815 -6.905 -17.339 1.00 96.56 211 LEU A N 1
ATOM 1636 C CA . LEU A 1 211 ? 6.005 -6.064 -17.407 1.00 96.56 211 LEU A CA 1
ATOM 1637 C C . LEU A 1 211 ? 6.347 -5.730 -18.851 1.00 96.56 211 LEU A C 1
ATOM 1639 O O . LEU A 1 211 ? 5.970 -6.454 -19.776 1.00 96.56 211 LEU A O 1
ATOM 1643 N N . GLY A 1 212 ? 7.100 -4.653 -19.041 1.00 95.00 212 GLY A N 1
ATOM 1644 C CA . GLY A 1 212 ? 7.525 -4.244 -20.368 1.00 95.00 212 GLY A CA 1
ATOM 1645 C C . GLY A 1 212 ? 8.541 -3.114 -20.368 1.00 95.00 212 GLY A C 1
ATOM 1646 O O . GLY A 1 212 ? 8.782 -2.444 -19.364 1.00 95.00 212 GLY A O 1
ATOM 1647 N N . LEU A 1 213 ? 9.134 -2.903 -21.540 1.00 94.62 213 LEU A N 1
ATOM 1648 C CA . LEU A 1 213 ? 9.995 -1.760 -21.824 1.00 94.62 213 LEU A CA 1
ATOM 1649 C C . LEU A 1 213 ? 9.148 -0.610 -22.373 1.00 94.62 213 LEU A C 1
ATOM 1651 O O . LEU A 1 213 ? 8.195 -0.840 -23.119 1.00 94.62 213 LEU A O 1
ATOM 1655 N N . ILE A 1 214 ? 9.514 0.624 -22.038 1.00 90.81 214 ILE A N 1
ATOM 1656 C CA . ILE A 1 214 ? 8.825 1.830 -22.503 1.00 90.81 214 ILE A CA 1
ATOM 1657 C C . ILE A 1 214 ? 9.584 2.390 -23.715 1.00 90.81 214 ILE A C 1
ATOM 1659 O O . ILE A 1 214 ? 10.733 2.828 -23.575 1.00 90.81 214 ILE A O 1
ATOM 1663 N N . PRO A 1 215 ? 8.974 2.398 -24.918 1.00 74.06 215 PRO A N 1
ATOM 1664 C CA . PRO A 1 215 ? 9.601 2.969 -26.105 1.00 74.06 215 PRO A CA 1
ATOM 1665 C C . PRO A 1 215 ? 9.860 4.467 -25.893 1.00 74.06 215 PRO A C 1
ATOM 1667 O O . PRO A 1 215 ? 8.921 5.243 -25.739 1.00 74.06 215 PRO A O 1
ATOM 1670 N N . GLY A 1 216 ? 11.135 4.864 -25.867 1.00 66.88 216 GLY A N 1
ATOM 1671 C CA . GLY A 1 216 ? 11.569 6.249 -25.631 1.00 66.88 216 GLY A CA 1
ATOM 1672 C C . GLY A 1 216 ? 12.274 6.498 -24.294 1.00 66.88 216 GLY A C 1
ATOM 1673 O O . GLY A 1 216 ? 12.897 7.539 -24.145 1.00 66.88 216 GLY A O 1
ATOM 1674 N N . GLY A 1 217 ? 12.256 5.550 -23.351 1.00 60.91 217 GLY A N 1
ATOM 1675 C CA . GLY A 1 217 ? 13.038 5.678 -22.113 1.00 60.91 217 GLY A CA 1
ATOM 1676 C C . GLY A 1 217 ? 14.503 5.234 -22.246 1.00 60.91 217 GLY A C 1
ATOM 1677 O O . GLY A 1 217 ? 15.340 5.612 -21.434 1.00 60.91 217 GLY A O 1
ATOM 1678 N N . LEU A 1 218 ? 14.843 4.455 -23.278 1.00 58.47 218 LEU A N 1
ATOM 1679 C CA . LEU A 1 218 ? 16.189 3.896 -23.499 1.00 58.47 218 LEU A CA 1
ATOM 1680 C C . LEU A 1 218 ? 17.143 4.811 -24.297 1.00 58.47 218 LEU A C 1
ATOM 1682 O O . LEU A 1 218 ? 18.296 4.436 -24.496 1.00 58.47 218 LEU A O 1
ATOM 1686 N N . SER A 1 219 ? 16.669 5.961 -24.796 1.00 53.84 219 SER A N 1
ATOM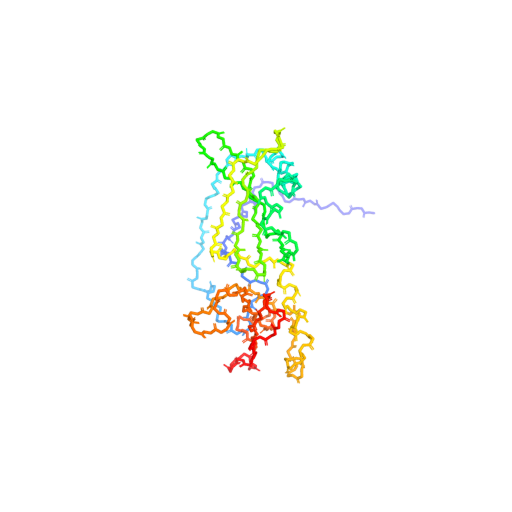 1687 C CA . SER A 1 219 ? 17.450 6.891 -25.636 1.00 53.84 219 SER A CA 1
ATOM 1688 C C . SER A 1 219 ? 18.352 7.811 -24.838 1.00 53.84 219 SER A C 1
ATOM 1690 O O . SER A 1 219 ? 17.876 8.293 -23.791 1.00 53.84 219 SER A O 1
#